Protein AF-A0A359CSA7-F1 (afdb_monomer)

Secondary structure (DSSP, 8-state):
-EEEEETTT--EEEE-SSS-GGG---TTSPPEEE---TTTHHHHTT--------------PPP----------------------------------------HHHHHHHHHHHHHHHHHHHHS------------------SSS--------EEE-TTT--EEETT-SB-TTT--B-

Radius of gyration: 34.48 Å; Cα contacts (8 Å, |Δi|>4): 113; chains: 1; bounding box: 53×77×86 Å

Foldseek 3Di:
DFWKAFPPPRDIDDDDPVDDQQVDADPVRTGIDTDDPPVCVVVPVPDDDDDDDDDDDDDDDDDDDDDDDDDDDDDDPDDPPDDDDDDDDDDDPPPPPPDPPDPPVVVVVVCVVVVVVVVVVVVPDDPPPPPPDDDDDADDDDDDDDDDGDPADWDADPPPRDTDGPPDQADPPPRHGD

Mean predicted aligned error: 22.82 Å

pLDDT: mean 71.41, std 20.87, range [40.72, 97.25]

Structure (mmCIF, N/CA/C/O backbone):
data_AF-A0A359CSA7-F1
#
_entry.id   AF-A0A359CSA7-F1
#
loop_
_atom_site.group_PDB
_atom_site.id
_atom_site.type_symbol
_atom_site.label_atom_id
_atom_site.label_alt_id
_atom_site.label_comp_id
_atom_site.label_asym_id
_atom_site.label_entity_id
_atom_site.label_seq_id
_atom_site.pdbx_PDB_ins_code
_atom_site.Cartn_x
_atom_site.Cartn_y
_atom_site.Cartn_z
_atom_site.occupancy
_atom_site.B_iso_or_equiv
_atom_site.auth_seq_id
_atom_site.auth_comp_id
_atom_site.auth_asym_id
_atom_site.auth_atom_id
_atom_site.pdbx_PDB_model_num
ATOM 1 N N . MET A 1 1 ? 12.205 8.353 -0.939 1.00 85.19 1 MET A N 1
ATOM 2 C CA . MET A 1 1 ? 10.871 7.744 -0.693 1.00 85.19 1 MET A CA 1
ATOM 3 C C . MET A 1 1 ? 10.812 6.385 -1.368 1.00 85.19 1 MET A C 1
ATOM 5 O O . MET A 1 1 ? 11.205 6.280 -2.528 1.00 85.19 1 MET A O 1
ATOM 9 N N . VAL A 1 2 ? 10.331 5.363 -0.664 1.00 90.56 2 VAL A N 1
ATOM 10 C CA . VAL A 1 2 ? 10.274 3.972 -1.133 1.00 90.56 2 VAL A CA 1
ATOM 11 C C . VAL A 1 2 ? 8.821 3.564 -1.352 1.00 90.56 2 VAL A C 1
ATOM 13 O O . VAL A 1 2 ? 7.951 3.856 -0.535 1.00 90.56 2 VAL A O 1
ATOM 16 N N . LYS A 1 3 ? 8.549 2.891 -2.473 1.00 94.38 3 LYS A N 1
ATOM 17 C CA . LYS A 1 3 ? 7.215 2.381 -2.796 1.00 94.38 3 LYS A CA 1
ATOM 18 C C . LYS A 1 3 ? 7.094 0.925 -2.351 1.00 94.38 3 LYS A C 1
ATOM 20 O O . LYS A 1 3 ? 7.834 0.067 -2.840 1.00 94.38 3 LYS A O 1
ATOM 25 N N . VAL A 1 4 ? 6.138 0.644 -1.474 1.00 95.56 4 VAL A N 1
ATOM 26 C CA . VAL A 1 4 ? 5.808 -0.719 -1.027 1.00 95.56 4 VAL A CA 1
ATOM 27 C C . VAL A 1 4 ? 4.413 -1.102 -1.499 1.00 95.56 4 VAL A C 1
ATOM 29 O O . VAL A 1 4 ? 3.561 -0.236 -1.711 1.00 95.56 4 VAL A O 1
ATOM 32 N N . VAL A 1 5 ? 4.181 -2.398 -1.683 1.00 96.00 5 VAL A N 1
ATOM 33 C CA . VAL A 1 5 ? 2.885 -2.931 -2.119 1.00 96.00 5 VAL A CA 1
ATOM 34 C C . VAL A 1 5 ? 2.475 -4.060 -1.185 1.00 96.00 5 VAL A C 1
ATOM 36 O O . VAL A 1 5 ? 3.308 -4.881 -0.798 1.00 96.00 5 VAL A O 1
ATOM 39 N N . CYS A 1 6 ? 1.197 -4.106 -0.818 1.00 96.94 6 CYS A N 1
ATOM 40 C CA . CYS A 1 6 ? 0.642 -5.245 -0.098 1.00 96.94 6 CYS A CA 1
ATOM 41 C C . CYS A 1 6 ? 0.415 -6.422 -1.051 1.00 96.94 6 CYS A C 1
ATOM 43 O O . CYS A 1 6 ? -0.210 -6.256 -2.100 1.00 96.94 6 CYS A O 1
ATOM 45 N N . LEU A 1 7 ? 0.882 -7.613 -0.676 1.00 93.38 7 LEU A N 1
ATOM 46 C CA . LEU A 1 7 ? 0.718 -8.819 -1.494 1.00 93.38 7 LEU A CA 1
ATOM 47 C C . LEU A 1 7 ? -0.733 -9.318 -1.551 1.00 93.38 7 LEU A C 1
ATOM 49 O O . LEU A 1 7 ? -1.121 -9.924 -2.546 1.00 93.38 7 LEU A O 1
ATOM 53 N N . ASP A 1 8 ? -1.528 -9.038 -0.516 1.00 95.50 8 ASP A N 1
ATOM 54 C CA . ASP A 1 8 ? -2.883 -9.580 -0.390 1.00 95.50 8 ASP A CA 1
ATOM 55 C C . ASP A 1 8 ? -3.938 -8.685 -1.055 1.00 95.50 8 ASP A C 1
ATOM 57 O O . ASP A 1 8 ? -4.804 -9.175 -1.775 1.00 95.50 8 ASP A O 1
ATOM 61 N N . CYS A 1 9 ? -3.869 -7.362 -0.852 1.00 96.75 9 CYS A N 1
ATOM 62 C CA . CYS A 1 9 ? -4.852 -6.421 -1.409 1.00 96.75 9 CYS A CA 1
ATOM 63 C C . CYS A 1 9 ? -4.340 -5.601 -2.604 1.00 96.75 9 CYS A C 1
ATOM 65 O O . CYS A 1 9 ? -5.136 -4.951 -3.279 1.00 96.75 9 CYS A O 1
ATOM 67 N N . GLY A 1 10 ? -3.029 -5.598 -2.872 1.00 94.62 10 GLY A N 1
ATOM 68 C CA . GLY A 1 10 ? -2.430 -4.845 -3.979 1.00 94.62 10 GLY A CA 1
ATOM 69 C C . GLY A 1 10 ? -2.356 -3.326 -3.778 1.00 94.62 10 GLY A C 1
ATOM 70 O O . GLY A 1 10 ? -1.976 -2.619 -4.710 1.00 94.62 10 GLY A O 1
ATOM 71 N N . MET A 1 11 ? -2.702 -2.811 -2.594 1.00 95.31 11 MET A N 1
ATOM 72 C CA . MET A 1 11 ? -2.586 -1.384 -2.278 1.00 95.31 11 MET A CA 1
ATOM 73 C C . MET A 1 11 ? -1.120 -0.955 -2.206 1.00 95.31 11 MET A C 1
ATOM 75 O O . MET A 1 11 ? -0.260 -1.697 -1.724 1.00 95.31 11 MET A O 1
ATOM 79 N N . GLU A 1 12 ? -0.845 0.258 -2.677 1.00 95.69 12 GLU A N 1
ATOM 80 C CA . GLU A 1 12 ? 0.495 0.834 -2.723 1.00 95.69 12 GLU A CA 1
ATOM 81 C C . GLU A 1 12 ? 0.654 1.921 -1.655 1.00 95.69 12 GLU A C 1
ATOM 83 O O . GLU A 1 12 ? -0.224 2.770 -1.493 1.00 95.69 12 GLU A O 1
ATOM 88 N N . TYR A 1 13 ? 1.800 1.932 -0.976 1.00 94.44 13 TYR A N 1
ATOM 89 C CA . TYR A 1 13 ? 2.135 2.914 0.055 1.00 94.44 13 TYR A CA 1
ATOM 90 C C . TYR A 1 13 ? 3.491 3.561 -0.249 1.00 94.44 13 TYR A C 1
ATOM 92 O O . TYR A 1 13 ? 4.375 2.944 -0.849 1.00 94.44 13 TYR A O 1
ATOM 100 N N . MET A 1 14 ? 3.639 4.824 0.150 1.00 94.25 14 MET A N 1
ATOM 101 C CA . MET A 1 14 ? 4.875 5.600 0.026 1.00 94.25 14 MET A CA 1
ATOM 102 C C . MET A 1 14 ? 5.470 5.777 1.419 1.00 94.25 14 MET A C 1
ATOM 104 O O . MET A 1 14 ? 4.857 6.431 2.259 1.00 94.25 14 MET A O 1
ATOM 108 N N . LEU A 1 15 ? 6.638 5.188 1.656 1.00 94.19 15 LEU A N 1
ATOM 109 C CA . LEU A 1 15 ? 7.384 5.311 2.908 1.00 94.19 15 LEU A CA 1
ATOM 110 C C . LEU A 1 15 ? 8.600 6.222 2.715 1.00 94.19 15 LEU A C 1
ATOM 112 O O . LEU A 1 15 ? 9.073 6.431 1.586 1.00 94.19 15 LEU A O 1
ATOM 116 N N . ASN A 1 16 ? 9.131 6.765 3.808 1.00 94.94 16 ASN A N 1
ATOM 117 C CA . ASN A 1 16 ? 10.424 7.441 3.762 1.00 94.94 16 ASN A CA 1
ATOM 118 C C . ASN A 1 16 ? 11.556 6.411 3.635 1.00 94.94 16 ASN A C 1
ATOM 120 O O . ASN A 1 16 ? 11.339 5.211 3.755 1.00 94.94 16 ASN A O 1
ATOM 124 N N . GLU A 1 17 ? 12.769 6.867 3.328 1.00 90.31 17 GLU A N 1
ATOM 125 C CA . GLU A 1 17 ? 13.930 5.968 3.182 1.00 90.31 17 GLU A CA 1
ATOM 126 C C . GLU A 1 17 ? 14.405 5.383 4.514 1.00 90.31 17 GLU A C 1
ATOM 128 O O . GLU A 1 17 ? 15.008 4.313 4.527 1.00 90.31 17 GLU A O 1
ATOM 133 N N . ASP A 1 18 ? 14.091 6.060 5.618 1.00 93.94 18 ASP A N 1
ATOM 134 C CA . ASP A 1 18 ? 14.444 5.626 6.969 1.00 93.94 18 ASP A CA 1
ATOM 135 C C . ASP A 1 18 ? 13.416 4.642 7.561 1.00 93.94 18 ASP A C 1
ATOM 137 O O . ASP A 1 18 ? 13.700 3.958 8.546 1.00 93.94 18 ASP A O 1
ATOM 141 N N . ASP A 1 19 ? 12.237 4.536 6.942 1.00 94.06 19 ASP A N 1
ATOM 142 C CA . ASP A 1 19 ? 11.130 3.705 7.404 1.00 94.06 19 ASP A CA 1
ATOM 143 C C . ASP A 1 19 ? 11.224 2.298 6.794 1.00 94.06 19 ASP A C 1
ATOM 145 O O . ASP A 1 19 ? 11.272 2.128 5.573 1.00 94.06 19 ASP A O 1
ATOM 149 N N . LYS A 1 20 ? 11.209 1.254 7.630 1.00 92.69 20 LYS A N 1
ATOM 150 C CA . LYS A 1 20 ? 11.261 -0.139 7.160 1.00 92.69 20 LYS A CA 1
ATOM 151 C C . LYS A 1 20 ? 9.863 -0.665 6.884 1.00 92.69 20 LYS A C 1
ATOM 153 O O . LYS A 1 20 ? 9.000 -0.608 7.752 1.00 92.69 20 LYS A O 1
ATOM 158 N N . ALA A 1 21 ? 9.666 -1.317 5.738 1.00 93.31 21 ALA A N 1
ATOM 159 C CA . ALA A 1 21 ? 8.386 -1.944 5.388 1.00 93.31 21 ALA A CA 1
ATOM 160 C C . ALA A 1 21 ? 7.886 -2.983 6.417 1.00 93.31 21 ALA A C 1
ATOM 162 O O . ALA A 1 21 ? 6.690 -3.251 6.478 1.00 93.31 21 ALA A O 1
ATOM 163 N N . SER A 1 22 ? 8.785 -3.561 7.226 1.00 90.81 22 SER A N 1
ATOM 164 C CA . SER A 1 22 ? 8.446 -4.511 8.295 1.00 90.81 22 SER A CA 1
ATOM 165 C C . SER A 1 22 ? 7.633 -3.909 9.434 1.00 90.81 22 SER A C 1
ATOM 167 O O . SER A 1 22 ? 6.953 -4.652 10.137 1.00 90.81 22 SER A O 1
ATOM 169 N N . ASP A 1 23 ? 7.724 -2.595 9.625 1.00 95.56 23 ASP A N 1
ATOM 170 C CA . ASP A 1 23 ? 7.158 -1.914 10.791 1.00 95.56 23 ASP A CA 1
ATOM 171 C C . ASP A 1 23 ? 5.708 -1.470 10.530 1.00 95.56 23 ASP A C 1
ATOM 173 O O . ASP A 1 23 ? 5.022 -0.976 11.423 1.00 95.56 23 ASP A O 1
ATOM 177 N N . PHE A 1 24 ? 5.219 -1.691 9.306 1.00 94.31 24 PHE A N 1
ATOM 178 C CA . PHE A 1 24 ? 3.892 -1.304 8.855 1.00 94.31 24 PHE A CA 1
ATOM 179 C C . PHE A 1 24 ? 3.067 -2.544 8.520 1.00 94.31 24 PHE A C 1
ATOM 181 O O . PHE A 1 24 ? 3.541 -3.501 7.907 1.00 94.31 24 PHE A O 1
ATOM 188 N N . VAL A 1 25 ? 1.793 -2.500 8.895 1.00 95.69 25 VAL A N 1
ATOM 189 C CA . VAL A 1 25 ? 0.810 -3.538 8.586 1.00 95.69 25 VAL A CA 1
ATOM 190 C C . VAL A 1 25 ? -0.247 -2.916 7.687 1.00 95.69 25 VAL A C 1
ATOM 192 O O . VAL A 1 25 ? -0.724 -1.813 7.951 1.00 95.69 25 VAL A O 1
ATOM 195 N N . CYS A 1 26 ? -0.595 -3.598 6.597 1.00 95.44 26 CYS A N 1
ATOM 196 C CA . CYS A 1 26 ? -1.672 -3.144 5.727 1.00 95.44 26 CYS A CA 1
ATOM 197 C C . CYS A 1 26 ? -3.022 -3.222 6.462 1.00 95.44 26 CYS A C 1
ATOM 199 O O . CYS A 1 26 ? -3.217 -4.094 7.304 1.00 95.44 26 CYS A O 1
ATOM 201 N N . GLU A 1 27 ? -3.991 -2.373 6.110 1.00 94.75 27 GLU A N 1
ATOM 202 C CA . GLU A 1 27 ? -5.340 -2.397 6.706 1.00 94.75 27 GLU A CA 1
ATOM 203 C C . GLU A 1 27 ? -6.053 -3.747 6.534 1.00 94.75 27 GLU A C 1
ATOM 205 O O . GLU A 1 27 ? -6.873 -4.126 7.365 1.00 94.75 27 GLU A O 1
ATOM 210 N N . CYS A 1 28 ? -5.718 -4.511 5.489 1.00 95.88 28 CYS A N 1
ATOM 211 C CA . CYS A 1 28 ? -6.241 -5.865 5.302 1.00 95.88 28 CYS A CA 1
ATOM 212 C C . CYS A 1 28 ? -5.551 -6.931 6.177 1.00 95.88 28 CYS A C 1
ATOM 214 O O . CYS A 1 28 ? -5.906 -8.103 6.090 1.00 95.88 28 CYS A O 1
ATOM 216 N N . GLY A 1 29 ? -4.544 -6.555 6.973 1.00 96.06 29 GLY A N 1
ATOM 217 C CA . GLY A 1 29 ? -3.673 -7.470 7.719 1.00 96.06 29 GLY A CA 1
ATOM 218 C C . GLY A 1 29 ? -2.558 -8.104 6.880 1.00 96.06 29 GLY A C 1
ATOM 219 O O . GLY A 1 29 ? -1.783 -8.908 7.395 1.00 96.06 29 GLY A O 1
ATOM 220 N N . GLY A 1 30 ? -2.469 -7.754 5.596 1.00 94.44 30 GLY A N 1
ATOM 221 C CA . GLY A 1 30 ? -1.517 -8.338 4.662 1.00 94.44 30 GLY A CA 1
ATOM 222 C C . GLY A 1 30 ? -0.093 -7.803 4.783 1.00 94.44 30 GLY A C 1
ATOM 223 O O . GLY A 1 30 ? 0.145 -6.689 5.264 1.00 94.44 30 GLY A O 1
ATOM 224 N N . LYS A 1 31 ? 0.873 -8.594 4.304 1.00 96.00 31 LYS A N 1
ATOM 225 C CA . LYS A 1 31 ? 2.304 -8.256 4.376 1.00 96.00 31 LYS A CA 1
ATOM 226 C C . LYS A 1 31 ? 2.708 -7.292 3.256 1.00 96.00 31 LYS A C 1
ATOM 228 O O . LYS A 1 31 ? 2.270 -7.431 2.112 1.00 96.00 31 LYS A O 1
ATOM 233 N N . LEU A 1 32 ? 3.553 -6.318 3.593 1.00 95.56 32 LEU A N 1
ATOM 234 C CA . LEU A 1 32 ? 4.095 -5.334 2.656 1.00 95.56 32 LEU A CA 1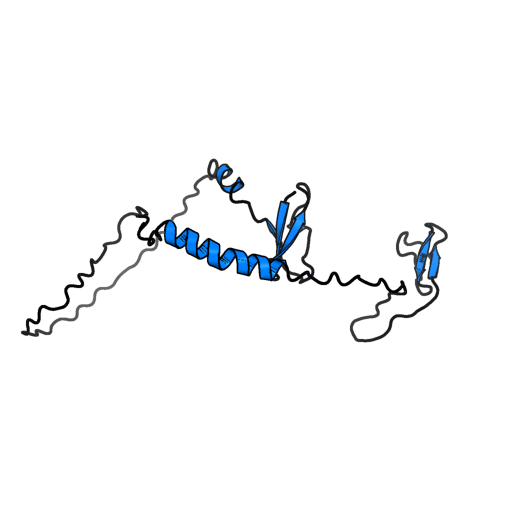
ATOM 235 C C . LEU A 1 32 ? 5.464 -5.788 2.135 1.00 95.56 32 LEU A C 1
ATOM 237 O O . LEU A 1 32 ? 6.320 -6.210 2.914 1.00 95.56 32 LEU A O 1
ATOM 241 N N . GLU A 1 33 ? 5.681 -5.670 0.825 1.00 93.75 33 GLU A N 1
ATOM 242 C CA . GLU A 1 33 ? 6.990 -5.876 0.199 1.00 93.75 33 GLU A CA 1
ATOM 243 C C . GLU A 1 33 ? 7.455 -4.630 -0.562 1.00 93.75 33 GLU A C 1
ATOM 245 O O . GLU A 1 33 ? 6.685 -3.958 -1.257 1.00 93.75 33 GLU A O 1
ATOM 250 N N . GLU A 1 34 ? 8.751 -4.332 -0.453 1.00 91.44 34 GLU A N 1
ATOM 251 C CA . GLU A 1 34 ? 9.403 -3.285 -1.234 1.00 91.44 34 GLU A CA 1
ATOM 252 C C . GLU A 1 34 ? 9.548 -3.716 -2.688 1.00 91.44 34 GLU A C 1
ATOM 254 O O . GLU A 1 34 ? 10.258 -4.672 -3.027 1.00 91.44 34 GLU A O 1
ATOM 259 N N . ARG A 1 35 ? 8.926 -2.954 -3.588 1.00 81.75 35 ARG A N 1
ATOM 260 C CA . ARG A 1 35 ? 9.090 -3.186 -5.015 1.00 81.75 35 ARG A CA 1
ATOM 261 C C . ARG A 1 35 ? 10.396 -2.539 -5.451 1.00 81.75 35 ARG A C 1
ATOM 263 O O . ARG A 1 35 ? 10.417 -1.371 -5.834 1.00 81.75 35 ARG A O 1
ATOM 270 N N . LYS A 1 36 ? 11.493 -3.303 -5.406 1.00 78.38 36 LYS A N 1
ATOM 271 C CA . LYS A 1 36 ? 12.784 -2.861 -5.955 1.00 78.38 36 LYS A CA 1
ATOM 272 C C . LYS A 1 36 ? 12.561 -2.417 -7.393 1.00 78.38 36 LYS A C 1
ATOM 274 O O . LYS A 1 36 ? 12.148 -3.211 -8.244 1.00 78.38 36 LYS A O 1
ATOM 279 N N . THR A 1 37 ? 12.773 -1.134 -7.657 1.00 67.56 37 THR A N 1
ATOM 280 C CA . THR A 1 37 ? 12.615 -0.622 -9.010 1.00 67.56 37 THR A CA 1
ATOM 281 C C . THR A 1 37 ? 13.642 -1.307 -9.910 1.00 67.56 37 THR A C 1
ATOM 283 O O . THR A 1 37 ? 14.744 -1.662 -9.488 1.00 67.56 37 THR A O 1
ATOM 286 N N . ILE A 1 38 ? 13.292 -1.517 -11.179 1.00 62.38 38 ILE A N 1
ATOM 287 C CA . ILE A 1 38 ? 14.177 -2.171 -12.158 1.00 62.38 38 ILE A CA 1
ATOM 288 C C . ILE A 1 38 ? 15.503 -1.387 -12.317 1.00 62.38 38 ILE A C 1
ATOM 290 O O . ILE A 1 38 ? 16.513 -1.951 -12.740 1.00 62.38 38 ILE A O 1
ATOM 294 N N . ALA A 1 39 ? 15.536 -0.110 -11.916 1.00 60.00 39 ALA A N 1
ATOM 295 C CA . ALA A 1 39 ? 16.741 0.712 -11.878 1.00 60.00 39 ALA A CA 1
ATOM 296 C C . ALA A 1 39 ? 17.780 0.215 -10.850 1.00 60.00 39 ALA A C 1
ATOM 298 O O . ALA A 1 39 ? 18.979 0.229 -11.141 1.00 60.00 39 ALA A O 1
ATOM 299 N N . ASP A 1 40 ? 17.342 -0.315 -9.705 1.00 57.22 40 ASP A N 1
ATOM 300 C CA . ASP A 1 40 ? 18.232 -0.760 -8.623 1.00 57.22 40 ASP A CA 1
ATOM 301 C C . ASP A 1 40 ? 18.786 -2.173 -8.851 1.00 57.22 40 ASP A C 1
ATOM 303 O O . ASP A 1 40 ? 19.890 -2.507 -8.407 1.00 57.22 40 ASP A O 1
ATOM 307 N N . ALA A 1 41 ? 18.087 -2.992 -9.644 1.00 54.56 41 ALA A N 1
ATOM 308 C CA . ALA A 1 41 ? 18.544 -4.329 -10.026 1.00 54.56 41 ALA A CA 1
ATOM 309 C C . ALA A 1 41 ? 19.877 -4.315 -10.805 1.00 54.56 41 ALA A C 1
ATOM 311 O O . ALA A 1 41 ? 20.602 -5.313 -10.804 1.00 54.56 41 ALA A O 1
ATOM 312 N N . ARG A 1 42 ? 20.258 -3.182 -11.418 1.00 54.72 42 ARG A N 1
ATOM 313 C CA . ARG A 1 42 ? 21.552 -3.038 -12.110 1.00 54.72 42 ARG A CA 1
ATOM 314 C C . ARG A 1 42 ? 22.750 -2.849 -11.173 1.00 54.72 42 ARG A C 1
ATOM 316 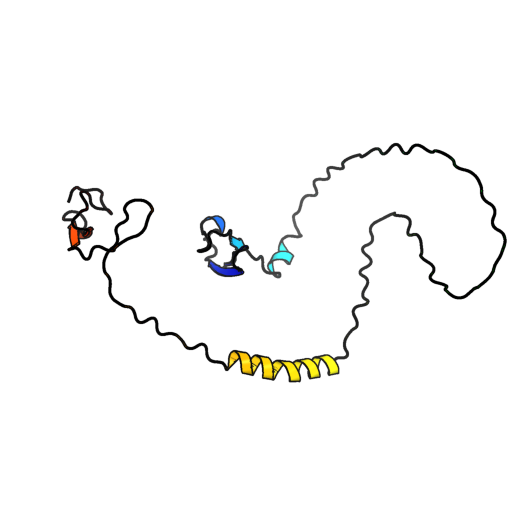O O . ARG A 1 42 ? 23.874 -3.065 -11.619 1.00 54.72 42 ARG A O 1
ATOM 323 N N . LYS A 1 43 ? 22.560 -2.490 -9.896 1.00 55.16 43 LYS A N 1
ATOM 324 C CA . LYS A 1 43 ? 23.683 -2.295 -8.951 1.00 55.16 43 LYS A CA 1
ATOM 325 C C . LYS A 1 43 ? 24.003 -3.519 -8.087 1.00 55.16 43 LYS A C 1
ATOM 327 O O . LYS A 1 43 ? 25.109 -3.604 -7.564 1.00 55.16 43 LYS A O 1
ATOM 332 N N . VAL A 1 44 ? 23.099 -4.496 -7.983 1.00 50.81 44 VAL A N 1
ATOM 333 C CA . VAL A 1 44 ? 23.269 -5.649 -7.072 1.00 50.81 44 VAL A CA 1
ATOM 334 C C . VAL A 1 44 ? 24.060 -6.813 -7.697 1.00 50.81 44 VAL A C 1
ATOM 336 O O . VAL A 1 44 ? 24.626 -7.626 -6.973 1.00 50.81 44 VAL A O 1
ATOM 339 N N . GLN A 1 45 ? 24.217 -6.877 -9.025 1.00 52.50 45 GLN A N 1
ATOM 340 C CA . GLN A 1 45 ? 24.966 -7.971 -9.674 1.00 52.50 45 GLN A CA 1
ATOM 341 C C . GLN A 1 45 ? 26.501 -7.885 -9.565 1.00 52.50 45 GLN A C 1
ATOM 343 O O . GLN A 1 45 ? 27.182 -8.728 -10.139 1.00 52.50 45 GLN A O 1
ATOM 348 N N . LYS A 1 46 ? 27.083 -6.923 -8.833 1.00 52.56 46 LYS A N 1
ATOM 349 C CA . LYS A 1 46 ? 28.549 -6.890 -8.659 1.00 52.56 46 LYS A CA 1
ATOM 350 C C . LYS A 1 46 ? 29.073 -7.711 -7.482 1.00 52.56 46 LYS A C 1
ATOM 352 O O . LYS A 1 46 ? 30.220 -8.126 -7.545 1.00 52.56 46 LYS A O 1
ATOM 357 N N . ASN A 1 47 ? 28.253 -8.026 -6.476 1.00 54.28 47 ASN A N 1
ATOM 358 C CA . ASN A 1 47 ? 28.720 -8.719 -5.271 1.00 54.28 47 ASN A CA 1
ATOM 359 C C . ASN A 1 47 ? 27.739 -9.826 -4.841 1.00 54.28 47 ASN A C 1
ATOM 361 O O . ASN A 1 47 ? 26.997 -9.652 -3.876 1.00 54.28 47 ASN A O 1
ATOM 365 N N . LYS A 1 48 ? 27.719 -10.978 -5.524 1.00 45.28 48 LYS A N 1
ATOM 366 C CA . LYS A 1 48 ? 27.144 -12.207 -4.947 1.00 45.28 48 LYS A CA 1
ATOM 367 C C . LYS A 1 48 ? 28.221 -13.297 -4.895 1.00 45.28 48 LYS A C 1
ATOM 369 O O . LYS A 1 48 ? 28.617 -13.781 -5.953 1.00 45.28 48 LYS A O 1
ATOM 374 N N . PRO A 1 49 ? 28.710 -13.685 -3.703 1.00 52.59 49 PRO A N 1
ATOM 375 C CA . PRO A 1 49 ? 29.598 -14.829 -3.567 1.00 52.59 49 PRO A CA 1
ATOM 376 C C . PRO A 1 49 ? 28.817 -16.114 -3.865 1.00 52.59 49 PRO A C 1
ATOM 378 O O . PRO A 1 49 ? 27.764 -16.385 -3.287 1.00 52.59 49 PRO A O 1
ATOM 381 N N . THR A 1 50 ? 29.327 -16.888 -4.816 1.00 44.47 50 THR A N 1
ATOM 382 C CA . THR A 1 50 ? 28.810 -18.197 -5.211 1.00 44.47 50 THR A CA 1
ATOM 383 C C . THR A 1 50 ? 29.168 -19.241 -4.157 1.00 44.47 50 THR A C 1
ATOM 385 O O . THR A 1 50 ? 30.265 -19.797 -4.181 1.00 44.47 50 THR A O 1
ATOM 388 N N . THR A 1 51 ? 28.251 -19.554 -3.247 1.00 50.00 51 THR A N 1
ATOM 389 C CA . THR A 1 51 ? 28.326 -20.789 -2.459 1.00 50.00 51 THR A CA 1
ATOM 390 C C . THR A 1 51 ? 27.734 -21.937 -3.273 1.00 50.00 51 THR A C 1
ATOM 392 O O . THR A 1 51 ? 26.522 -22.098 -3.394 1.00 50.00 51 THR A O 1
ATOM 395 N N . LYS A 1 52 ? 28.630 -22.717 -3.887 1.00 52.38 52 LYS A N 1
ATOM 396 C CA . LYS A 1 52 ? 28.335 -23.999 -4.530 1.00 52.38 52 LYS A CA 1
ATOM 397 C C . LYS A 1 52 ? 28.142 -25.059 -3.443 1.00 52.38 52 LYS A C 1
ATOM 399 O O . LYS A 1 52 ? 29.116 -25.440 -2.803 1.00 52.38 52 LYS A O 1
ATOM 404 N N . THR A 1 53 ? 26.932 -25.590 -3.309 1.00 48.94 53 THR A N 1
ATOM 405 C CA . THR A 1 53 ? 26.706 -26.890 -2.662 1.00 48.94 53 THR A CA 1
ATOM 406 C C . THR A 1 53 ? 25.898 -27.752 -3.619 1.00 48.94 53 THR A C 1
ATOM 408 O O . THR A 1 53 ? 24.720 -27.511 -3.861 1.00 48.94 53 THR A O 1
ATOM 411 N N . SER A 1 54 ? 26.592 -28.719 -4.214 1.00 49.12 54 SER A N 1
ATOM 412 C CA . SER A 1 54 ? 26.071 -29.732 -5.129 1.00 49.12 54 SER A CA 1
ATOM 413 C C . SER A 1 54 ? 25.456 -30.888 -4.332 1.00 49.12 54 SER A C 1
ATOM 415 O O . SER A 1 54 ? 26.140 -31.431 -3.461 1.00 49.12 54 SER A O 1
ATOM 417 N N . PRO A 1 55 ? 24.217 -31.323 -4.618 1.00 54.53 55 PRO A N 1
ATOM 418 C CA . PRO A 1 55 ? 23.731 -32.617 -4.175 1.00 54.53 55 PRO A CA 1
ATOM 419 C C . PRO A 1 55 ? 24.020 -33.679 -5.244 1.00 54.53 55 PRO A C 1
ATOM 421 O O . PRO A 1 55 ? 23.515 -33.638 -6.363 1.00 54.53 55 PRO A O 1
ATOM 424 N N . ARG A 1 56 ? 24.835 -34.661 -4.858 1.00 48.97 56 ARG A N 1
ATOM 425 C CA . ARG A 1 56 ? 25.103 -35.902 -5.588 1.00 48.97 56 ARG A CA 1
ATOM 426 C C . ARG A 1 56 ? 23.900 -36.837 -5.429 1.00 48.97 56 ARG A C 1
ATOM 428 O O . ARG A 1 56 ? 23.765 -37.470 -4.385 1.00 48.97 56 ARG A O 1
ATOM 435 N N . ILE A 1 57 ? 23.043 -36.943 -6.443 1.00 46.66 57 ILE A N 1
ATOM 436 C CA . ILE A 1 57 ? 21.993 -37.972 -6.503 1.00 46.66 57 ILE A CA 1
ATOM 437 C C . ILE A 1 57 ? 22.476 -39.087 -7.435 1.00 46.66 57 ILE A C 1
ATOM 439 O O . ILE A 1 57 ? 22.732 -38.869 -8.612 1.00 46.66 57 ILE A O 1
ATOM 443 N N . SER A 1 58 ? 22.647 -40.278 -6.865 1.00 51.00 58 SER A N 1
ATOM 444 C CA . SER A 1 58 ? 22.994 -41.518 -7.560 1.00 51.00 58 SER A CA 1
ATOM 445 C C . SER A 1 58 ? 21.702 -42.256 -7.907 1.00 51.00 58 SER A C 1
ATOM 447 O O . SER A 1 58 ? 21.005 -42.719 -7.003 1.00 51.00 58 SER A O 1
ATOM 449 N N . THR A 1 59 ? 21.361 -42.363 -9.191 1.00 49.97 59 THR A N 1
ATOM 450 C CA . THR A 1 59 ? 20.252 -43.197 -9.672 1.00 49.97 59 THR A CA 1
ATOM 451 C C . THR A 1 59 ? 20.794 -44.527 -10.201 1.00 49.97 59 THR A C 1
ATOM 453 O O . THR A 1 59 ? 21.546 -44.592 -11.169 1.00 49.97 59 THR A O 1
ATOM 456 N N . LYS A 1 60 ? 20.415 -45.626 -9.536 1.00 49.84 60 LYS A N 1
ATOM 457 C CA . LYS A 1 60 ? 20.543 -46.994 -10.058 1.00 49.84 60 LYS A CA 1
ATOM 458 C C . LYS A 1 60 ? 19.323 -47.287 -10.933 1.00 49.84 60 LYS A C 1
ATOM 460 O O . LYS A 1 60 ? 18.238 -47.502 -10.398 1.00 49.84 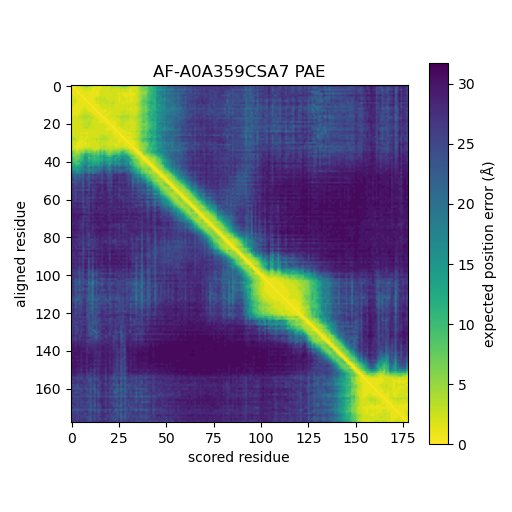60 LYS A O 1
ATOM 465 N N . THR A 1 61 ? 19.512 -47.363 -12.244 1.00 40.72 61 THR A N 1
ATOM 466 C CA . THR A 1 61 ? 18.505 -47.879 -13.183 1.00 40.72 61 THR A CA 1
ATOM 467 C C . THR A 1 61 ? 18.750 -49.372 -13.403 1.00 40.72 61 THR A C 1
ATOM 469 O O . THR A 1 61 ? 19.826 -49.772 -13.844 1.00 40.72 61 THR A O 1
ATOM 472 N N . LYS A 1 62 ? 17.769 -50.211 -13.050 1.00 53.25 62 LYS A N 1
ATOM 473 C CA . LYS A 1 62 ? 17.738 -51.636 -13.409 1.00 53.25 62 LYS A CA 1
ATOM 474 C C . LYS A 1 62 ? 17.196 -51.777 -14.833 1.00 53.25 62 LYS A C 1
ATOM 476 O O . LYS A 1 62 ? 16.092 -51.324 -15.111 1.00 53.25 62 LYS A O 1
ATOM 481 N N . HIS A 1 63 ? 17.978 -52.431 -15.686 1.00 48.41 63 HIS A N 1
ATOM 482 C CA . HIS A 1 63 ? 17.537 -53.023 -16.945 1.00 48.41 63 HIS A CA 1
ATOM 483 C C . HIS A 1 63 ? 16.559 -54.176 -16.677 1.00 48.41 63 HIS A C 1
ATOM 485 O O . HIS A 1 63 ? 16.810 -55.007 -15.801 1.00 48.41 63 HIS A O 1
ATOM 491 N N . SER A 1 64 ? 15.497 -54.262 -17.474 1.00 55.69 64 SER A N 1
ATOM 492 C CA . SER A 1 64 ? 14.824 -55.528 -17.761 1.00 55.69 64 SER A CA 1
ATOM 493 C C . SER A 1 64 ? 14.312 -55.506 -19.194 1.00 55.69 64 SER A C 1
ATOM 495 O O . SER A 1 64 ? 13.510 -54.651 -19.570 1.00 55.69 64 SER A O 1
ATOM 497 N N . ASP A 1 65 ? 14.839 -56.452 -19.955 1.00 52.22 65 ASP A N 1
ATOM 498 C CA . ASP A 1 65 ? 14.561 -56.760 -21.345 1.00 52.22 65 ASP A CA 1
ATOM 499 C C . ASP A 1 65 ? 13.103 -57.177 -21.550 1.00 52.22 65 ASP A C 1
ATOM 501 O O . ASP A 1 65 ? 12.601 -58.011 -20.799 1.00 52.22 65 ASP A O 1
ATOM 505 N N . ILE A 1 66 ? 12.454 -56.683 -22.610 1.00 52.03 66 ILE A N 1
ATOM 506 C CA . ILE A 1 66 ? 11.408 -57.443 -23.303 1.00 52.03 66 ILE A CA 1
ATOM 507 C C . ILE A 1 66 ? 11.610 -57.274 -24.807 1.00 52.03 66 ILE A C 1
ATOM 509 O O . ILE A 1 66 ? 11.578 -56.182 -25.373 1.00 52.03 66 ILE A O 1
ATOM 513 N N . THR A 1 67 ? 11.862 -58.421 -25.413 1.00 49.16 67 THR A N 1
ATOM 514 C CA . THR A 1 67 ? 12.029 -58.725 -26.822 1.00 49.16 67 THR A CA 1
ATOM 515 C C . THR A 1 67 ? 10.726 -58.609 -27.611 1.00 49.16 67 THR A C 1
ATOM 517 O O . THR A 1 67 ? 9.669 -59.031 -27.160 1.00 49.16 67 THR A O 1
ATOM 520 N N . GLY A 1 68 ? 10.876 -58.157 -28.859 1.00 43.59 68 GLY A N 1
ATOM 521 C CA . GLY A 1 68 ? 10.258 -58.775 -30.031 1.00 43.59 68 GLY A CA 1
ATOM 522 C C . GLY A 1 68 ? 8.788 -58.474 -30.297 1.00 43.59 68 GLY A C 1
ATOM 523 O O . GLY A 1 68 ? 7.917 -59.057 -29.673 1.00 43.59 68 GLY A O 1
ATOM 524 N N . LEU A 1 69 ? 8.530 -57.703 -31.356 1.00 47.19 69 LEU A N 1
ATOM 525 C CA . LEU A 1 69 ? 7.506 -58.031 -32.349 1.00 47.19 69 LEU A CA 1
ATOM 526 C C . LEU A 1 69 ? 7.825 -57.302 -33.659 1.00 47.19 69 LEU A C 1
ATOM 528 O O . LEU A 1 69 ? 7.948 -56.080 -33.715 1.00 47.19 69 LEU A O 1
ATOM 532 N N . SER A 1 70 ? 8.013 -58.114 -34.695 1.00 50.16 70 SER A N 1
ATOM 533 C CA . SER A 1 70 ? 8.201 -57.722 -36.084 1.00 50.16 70 SER A CA 1
ATOM 534 C C . SER A 1 70 ? 6.871 -57.226 -36.651 1.00 50.16 70 SER A C 1
ATOM 536 O O . SER A 1 70 ? 5.861 -57.913 -36.506 1.00 50.16 70 SER A O 1
ATOM 538 N N . PHE A 1 71 ? 6.863 -56.065 -37.305 1.00 41.97 71 PHE A N 1
ATOM 539 C CA . PHE A 1 71 ? 5.765 -55.659 -38.181 1.00 41.97 71 PHE A CA 1
ATOM 540 C C . PHE A 1 71 ? 6.342 -55.035 -39.453 1.00 41.97 71 PHE A C 1
ATOM 542 O O . PHE A 1 71 ? 6.867 -53.921 -39.457 1.00 41.97 71 PHE A O 1
ATOM 549 N N . GLU A 1 72 ? 6.263 -55.801 -40.537 1.00 45.44 72 GLU A N 1
ATOM 550 C CA . GLU A 1 72 ? 6.480 -55.334 -41.899 1.00 45.44 72 GLU A CA 1
ATOM 551 C C . GLU A 1 72 ? 5.280 -54.505 -42.376 1.00 45.44 72 GLU A C 1
ATOM 553 O O . GLU A 1 72 ? 4.137 -54.946 -42.313 1.00 45.44 72 GLU A O 1
ATOM 558 N N . GLY A 1 73 ? 5.577 -53.334 -42.947 1.00 42.00 73 GLY A N 1
ATOM 559 C CA . GLY A 1 73 ? 4.857 -52.808 -44.107 1.00 42.00 73 GLY A CA 1
ATOM 560 C C . GLY A 1 73 ? 3.662 -51.884 -43.855 1.00 42.00 73 GLY A C 1
ATOM 561 O O . GLY A 1 73 ? 2.534 -52.339 -43.749 1.00 42.00 73 GLY A O 1
ATOM 562 N N . GLN A 1 74 ? 3.878 -50.569 -43.977 1.00 44.78 74 GLN A N 1
ATOM 563 C CA . GLN A 1 74 ? 3.349 -49.786 -45.109 1.00 44.78 74 GLN A CA 1
ATOM 564 C C . GLN A 1 74 ? 3.908 -48.354 -45.098 1.00 44.78 74 GLN A C 1
ATOM 566 O O . GLN A 1 74 ? 3.869 -47.636 -44.103 1.00 44.78 74 GLN A O 1
ATOM 571 N N . LYS A 1 75 ? 4.492 -47.970 -46.237 1.00 55.22 75 LYS A N 1
ATOM 572 C CA . LYS A 1 75 ? 5.156 -46.690 -46.487 1.00 55.22 75 LYS A CA 1
ATOM 573 C C . LYS A 1 75 ? 4.122 -45.656 -46.922 1.00 55.22 75 LYS A C 1
ATOM 575 O O . LYS A 1 75 ? 3.798 -45.583 -48.104 1.00 55.22 75 LYS A O 1
ATOM 580 N N . ASN A 1 76 ? 3.691 -44.809 -45.993 1.00 53.09 76 ASN A N 1
ATOM 581 C CA . ASN A 1 76 ? 2.888 -43.628 -46.300 1.00 53.09 76 ASN A CA 1
ATOM 582 C C . ASN A 1 76 ? 3.658 -42.408 -45.781 1.00 53.09 76 ASN A C 1
ATOM 584 O O . ASN A 1 76 ? 3.447 -41.926 -44.670 1.00 53.09 76 ASN A O 1
ATOM 588 N N . ASN A 1 77 ? 4.620 -41.951 -46.583 1.00 54.97 77 ASN A N 1
ATOM 589 C CA . ASN A 1 77 ? 5.363 -40.718 -46.351 1.00 54.97 77 ASN A CA 1
ATOM 590 C C . ASN A 1 77 ? 4.425 -39.525 -46.524 1.00 54.97 77 ASN A C 1
ATOM 592 O O . ASN A 1 77 ? 4.258 -39.058 -47.647 1.00 54.97 77 ASN A O 1
ATOM 596 N N . LEU A 1 78 ? 3.816 -39.032 -45.444 1.00 54.25 78 LEU A N 1
ATOM 597 C CA . LEU A 1 78 ? 3.167 -37.721 -45.459 1.00 54.25 78 LEU A CA 1
ATOM 598 C C . LEU A 1 78 ? 2.949 -37.141 -44.052 1.00 54.25 78 LEU A C 1
ATOM 600 O O . LEU A 1 78 ? 1.844 -36.750 -43.738 1.00 54.25 78 LEU A O 1
ATOM 604 N N . PHE A 1 79 ? 3.972 -37.087 -43.193 1.00 43.53 79 PHE A N 1
ATOM 605 C CA . PHE A 1 79 ? 4.060 -36.115 -42.084 1.00 43.53 79 PHE A CA 1
ATOM 606 C C . PHE A 1 79 ? 5.481 -36.138 -41.505 1.00 43.53 79 PHE A C 1
ATOM 608 O O . PHE A 1 79 ? 5.772 -36.764 -40.489 1.00 43.53 79 PHE A O 1
ATOM 615 N N . GLY A 1 80 ? 6.402 -35.445 -42.174 1.00 44.06 80 GLY A N 1
ATOM 616 C CA . GLY A 1 80 ? 7.720 -35.152 -41.621 1.00 44.06 80 GLY A CA 1
ATOM 617 C C . GLY A 1 80 ? 7.618 -34.086 -40.531 1.00 44.06 80 GLY A C 1
ATOM 618 O O . GLY A 1 80 ? 7.920 -32.924 -40.780 1.00 44.06 80 GLY A O 1
ATOM 619 N N . ARG A 1 81 ? 7.198 -34.463 -39.320 1.00 45.25 81 ARG A N 1
ATOM 620 C CA . ARG A 1 81 ? 7.581 -33.735 -38.101 1.00 45.25 81 ARG A CA 1
ATOM 621 C C . ARG A 1 81 ? 8.687 -34.532 -37.429 1.00 45.25 81 ARG A C 1
ATOM 623 O O . ARG A 1 81 ? 8.425 -35.394 -36.600 1.00 45.25 81 ARG A O 1
ATOM 630 N N . GLY A 1 82 ? 9.922 -34.254 -37.838 1.00 42.47 82 GLY A N 1
ATOM 631 C CA . GLY A 1 82 ? 11.101 -34.710 -37.116 1.00 42.47 82 GLY A CA 1
ATOM 632 C C . GLY A 1 82 ? 11.112 -34.071 -35.732 1.00 42.47 82 GLY A C 1
ATOM 633 O O . GLY A 1 82 ? 11.347 -32.873 -35.603 1.00 42.47 82 GLY A O 1
ATOM 634 N N . TYR A 1 83 ? 10.830 -34.859 -34.703 1.00 54.72 83 TYR A N 1
ATOM 635 C CA . TYR A 1 83 ? 11.156 -34.498 -33.332 1.00 54.72 83 TYR A CA 1
ATOM 636 C C . TYR A 1 83 ? 12.625 -34.855 -33.118 1.00 54.72 83 TYR A C 1
ATOM 638 O O . TYR A 1 83 ? 13.026 -36.018 -33.137 1.00 54.72 83 TYR A O 1
ATOM 646 N N . LYS A 1 84 ? 13.447 -33.816 -32.993 1.00 50.94 84 LYS A N 1
ATOM 647 C CA . LYS A 1 84 ? 14.847 -33.936 -32.609 1.00 50.94 84 LYS A CA 1
ATOM 648 C C . LYS A 1 84 ? 14.857 -34.284 -31.119 1.00 50.94 84 LYS A C 1
ATOM 650 O O . LYS A 1 84 ? 14.419 -33.473 -30.308 1.00 50.94 84 LYS A O 1
ATOM 655 N N . VAL A 1 85 ? 15.289 -35.496 -30.779 1.00 48.88 85 VAL A N 1
ATOM 656 C CA . VAL A 1 85 ? 15.665 -35.844 -29.404 1.00 48.88 85 VAL A CA 1
ATOM 657 C C . VAL A 1 85 ? 16.896 -34.999 -29.088 1.00 48.88 85 VAL A C 1
ATOM 659 O O . VAL A 1 85 ? 17.898 -35.077 -29.799 1.00 48.88 85 VAL A O 1
ATOM 662 N N . ILE A 1 86 ? 16.761 -34.094 -28.123 1.00 46.81 86 ILE A N 1
ATOM 663 C CA . ILE A 1 86 ? 17.854 -33.260 -27.632 1.00 46.81 86 ILE A CA 1
ATOM 664 C C . ILE A 1 86 ? 18.437 -34.037 -26.460 1.00 46.81 86 ILE A C 1
ATOM 666 O O . ILE A 1 86 ? 17.784 -34.147 -25.425 1.00 46.81 86 ILE A O 1
ATOM 670 N N . ASP A 1 87 ? 19.616 -34.623 -26.663 1.00 47.75 87 ASP A N 1
ATOM 671 C CA . ASP A 1 87 ? 20.417 -35.114 -25.551 1.00 47.75 87 ASP A CA 1
ATOM 672 C C . ASP A 1 87 ? 20.875 -33.919 -24.711 1.00 47.75 87 ASP A C 1
ATOM 674 O O . ASP A 1 87 ? 21.333 -32.887 -25.207 1.00 47.75 87 ASP A O 1
ATOM 678 N N . GLU A 1 88 ? 20.646 -34.082 -23.420 1.00 61.69 88 GLU A N 1
ATOM 679 C CA . GLU A 1 88 ? 20.780 -33.124 -22.342 1.00 61.69 88 GLU A CA 1
ATOM 680 C C . GLU A 1 88 ? 22.260 -32.981 -21.971 1.00 61.69 88 GLU A C 1
ATOM 682 O O . GLU A 1 88 ? 22.769 -33.705 -21.120 1.00 61.69 88 GLU A O 1
ATOM 687 N N . THR A 1 89 ? 22.967 -32.059 -22.628 1.00 57.50 89 THR A N 1
ATOM 688 C CA . THR A 1 89 ? 24.273 -31.572 -22.162 1.00 57.50 89 THR A CA 1
ATOM 689 C C . THR A 1 89 ? 24.448 -30.088 -22.477 1.00 57.50 89 THR A C 1
ATOM 691 O O . THR A 1 89 ? 24.507 -29.692 -23.640 1.00 57.50 89 THR A O 1
ATOM 694 N N . ASP A 1 90 ? 24.584 -29.331 -21.390 1.00 49.22 90 ASP A N 1
ATOM 695 C CA . ASP A 1 90 ? 25.177 -28.002 -21.228 1.00 49.22 90 ASP A CA 1
ATOM 696 C C . ASP A 1 90 ? 24.345 -26.769 -21.642 1.00 49.22 90 ASP A C 1
ATOM 698 O O . ASP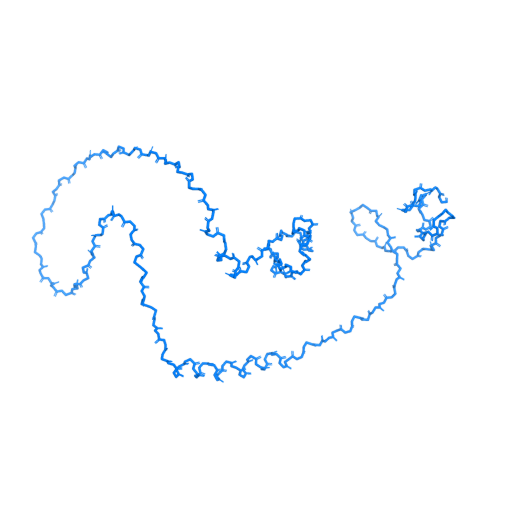 A 1 90 ? 24.097 -26.460 -22.807 1.00 49.22 90 ASP A O 1
ATOM 702 N N . ASP A 1 91 ? 23.946 -26.037 -20.596 1.00 52.66 91 ASP A N 1
ATOM 703 C CA . ASP A 1 91 ? 23.111 -24.840 -20.570 1.00 52.66 91 ASP A CA 1
ATOM 704 C C . ASP A 1 91 ? 23.739 -23.634 -21.297 1.00 52.66 91 ASP A C 1
ATOM 706 O O . ASP A 1 91 ? 24.274 -22.710 -20.678 1.00 52.66 91 ASP A O 1
ATOM 710 N N . GLU A 1 92 ? 23.591 -23.567 -22.617 1.00 60.94 92 GLU A N 1
ATOM 711 C CA . GLU A 1 92 ? 23.520 -22.280 -23.307 1.00 60.94 92 GLU A CA 1
ATOM 712 C C . GLU A 1 92 ? 22.051 -21.891 -23.487 1.00 60.94 92 GLU A C 1
ATOM 714 O O . GLU A 1 92 ? 21.287 -22.499 -24.237 1.00 60.94 92 GLU A O 1
ATOM 719 N N . ILE A 1 93 ? 21.639 -20.846 -22.769 1.00 51.06 93 ILE A N 1
ATOM 720 C CA . ILE A 1 93 ? 20.306 -20.252 -22.866 1.00 51.06 93 ILE A CA 1
ATOM 721 C C . ILE A 1 93 ? 20.170 -19.614 -24.258 1.00 51.06 93 ILE A C 1
ATOM 723 O O . ILE A 1 93 ? 20.423 -18.421 -24.446 1.00 51.06 93 ILE A O 1
ATOM 727 N N . VAL A 1 94 ? 19.754 -20.398 -25.253 1.00 52.22 94 VAL A N 1
ATOM 728 C CA . VAL A 1 94 ? 19.351 -19.885 -26.565 1.00 52.22 94 VAL A CA 1
ATOM 729 C C . VAL A 1 94 ? 18.011 -19.178 -26.388 1.00 52.22 94 VAL A C 1
ATOM 731 O O . VAL A 1 94 ? 16.940 -19.784 -26.350 1.00 52.22 94 VAL A O 1
ATOM 734 N N . PHE A 1 95 ? 18.079 -17.856 -26.242 1.00 46.84 95 PHE A N 1
ATOM 735 C CA . PHE A 1 95 ? 16.924 -16.970 -26.196 1.00 46.84 95 PHE A CA 1
ATOM 736 C C . PHE A 1 95 ? 16.204 -17.033 -27.553 1.00 46.84 95 PHE A C 1
ATOM 738 O O . PHE A 1 95 ? 16.553 -16.302 -28.481 1.00 46.84 95 PHE A O 1
ATOM 745 N N . SER A 1 96 ? 15.219 -17.929 -27.684 1.00 51.72 96 SER A N 1
ATOM 746 C CA . SER A 1 96 ? 14.345 -18.002 -28.860 1.00 51.72 96 SER A CA 1
ATOM 747 C C . SER A 1 96 ? 13.676 -16.644 -29.070 1.00 51.72 96 SER A C 1
ATOM 749 O O . SER A 1 96 ? 12.829 -16.202 -28.291 1.00 51.72 96 SER A O 1
ATOM 751 N N . LYS A 1 97 ? 14.127 -15.949 -30.115 1.00 54.34 97 LYS A N 1
ATOM 752 C CA . LYS A 1 97 ? 13.789 -14.562 -30.441 1.00 54.34 97 LYS A CA 1
ATOM 753 C C . LYS A 1 97 ? 12.675 -14.490 -31.485 1.00 54.34 97 LYS A C 1
ATOM 755 O O . LYS A 1 97 ? 12.625 -13.543 -32.256 1.00 54.34 97 LYS A O 1
ATOM 760 N N . ASP A 1 98 ? 11.747 -15.439 -31.459 1.00 63.41 98 ASP A N 1
ATOM 761 C CA . ASP A 1 98 ? 10.622 -15.492 -32.397 1.00 63.41 98 ASP A CA 1
ATOM 762 C C . ASP A 1 98 ? 9.374 -14.860 -31.776 1.00 63.41 98 ASP A C 1
ATOM 764 O O . ASP A 1 98 ? 8.301 -15.456 -31.700 1.00 63.41 98 ASP A O 1
ATOM 768 N N . LYS A 1 99 ? 9.508 -13.623 -31.283 1.00 70.50 99 LYS A N 1
ATOM 769 C CA . LYS A 1 99 ? 8.322 -12.809 -31.000 1.00 70.50 99 LYS A CA 1
ATOM 770 C C . LYS A 1 99 ? 7.915 -12.158 -32.319 1.00 70.50 99 LYS A C 1
ATOM 772 O O . LYS A 1 99 ? 8.770 -11.510 -32.925 1.00 70.50 99 LYS A O 1
ATOM 777 N N . PRO A 1 100 ? 6.657 -12.292 -32.772 1.00 73.44 100 PRO A N 1
ATOM 778 C CA . PRO A 1 100 ? 6.204 -11.604 -33.970 1.00 73.44 100 PRO A CA 1
ATOM 779 C C . PRO A 1 100 ? 6.364 -10.101 -33.739 1.00 73.44 100 PRO A C 1
ATOM 781 O O . PRO A 1 100 ? 5.683 -9.507 -32.901 1.00 73.44 100 PRO A O 1
ATOM 784 N N . VAL A 1 101 ? 7.318 -9.491 -34.441 1.00 81.00 101 VAL A N 1
ATOM 785 C CA . VAL A 1 101 ? 7.495 -8.042 -34.424 1.00 81.00 101 VAL A CA 1
ATOM 786 C C . VAL A 1 101 ? 6.329 -7.478 -35.220 1.00 81.00 101 VAL A C 1
ATOM 788 O O . VAL A 1 101 ? 6.330 -7.509 -36.449 1.00 81.00 101 VAL A O 1
ATOM 791 N N . LEU A 1 102 ? 5.295 -7.024 -34.511 1.00 82.88 102 LEU A N 1
ATOM 792 C CA . LEU A 1 102 ? 4.201 -6.291 -35.132 1.00 82.88 102 LEU A CA 1
ATOM 793 C C . LEU A 1 102 ? 4.803 -5.112 -35.905 1.00 82.88 102 LEU A C 1
ATOM 795 O O . LEU A 1 102 ? 5.653 -4.397 -35.362 1.00 82.88 102 LEU A O 1
ATOM 799 N N . PRO A 1 103 ? 4.407 -4.908 -37.168 1.00 90.12 103 PRO A N 1
ATOM 800 C CA . PRO A 1 103 ? 4.964 -3.824 -37.949 1.00 90.12 103 PRO A CA 1
ATOM 801 C C . PRO A 1 103 ? 4.610 -2.486 -37.288 1.00 90.12 103 PRO A C 1
ATOM 803 O O . PRO A 1 103 ? 3.552 -2.344 -36.674 1.00 90.12 103 PRO A O 1
ATOM 806 N N . ILE A 1 104 ? 5.493 -1.493 -37.417 1.00 89.50 104 ILE A N 1
ATOM 807 C CA . ILE A 1 104 ? 5.391 -0.203 -36.706 1.00 89.50 104 ILE A CA 1
ATOM 808 C C . ILE A 1 104 ? 4.014 0.454 -36.913 1.00 89.50 104 ILE A C 1
ATOM 810 O O . ILE A 1 104 ? 3.433 0.995 -35.975 1.00 89.50 104 ILE A O 1
ATOM 814 N N . TRP A 1 105 ? 3.446 0.339 -38.117 1.00 93.62 105 TRP A N 1
ATOM 815 C CA . TRP A 1 105 ? 2.118 0.866 -38.433 1.00 93.62 105 TRP A CA 1
ATOM 816 C C . TRP A 1 105 ? 0.992 0.209 -37.613 1.00 93.62 105 TRP A C 1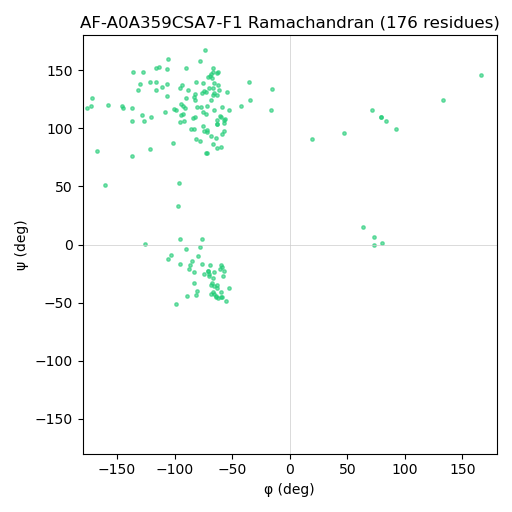
ATOM 818 O O . TRP A 1 105 ? 0.065 0.902 -37.203 1.00 93.62 105 TRP A O 1
ATOM 828 N N . ALA A 1 106 ? 1.087 -1.085 -37.292 1.00 92.94 106 ALA A N 1
ATOM 829 C CA . ALA A 1 106 ? 0.100 -1.776 -36.460 1.00 92.94 106 ALA A CA 1
ATOM 830 C C . ALA A 1 106 ? 0.131 -1.284 -35.003 1.00 92.94 106 ALA A C 1
ATOM 832 O O . ALA A 1 106 ? -0.918 -1.156 -34.372 1.00 92.94 106 ALA A O 1
ATOM 833 N N . VAL A 1 107 ? 1.315 -0.938 -34.483 1.00 91.81 107 VAL A N 1
ATOM 834 C CA . VAL A 1 107 ? 1.463 -0.342 -33.143 1.00 91.81 107 VAL A CA 1
ATOM 835 C C . VAL A 1 107 ? 0.842 1.056 -33.097 1.00 91.81 107 VAL A C 1
ATOM 837 O O . VAL A 1 107 ? 0.150 1.384 -32.135 1.00 91.81 107 VAL A O 1
ATOM 840 N N . ILE A 1 108 ? 1.027 1.860 -34.151 1.00 94.06 108 ILE A N 1
ATOM 841 C CA . ILE A 1 108 ? 0.424 3.198 -34.257 1.00 94.06 108 ILE A CA 1
ATOM 842 C C . ILE A 1 108 ? -1.106 3.100 -34.312 1.00 94.06 108 ILE A C 1
ATOM 844 O O . ILE A 1 108 ? -1.783 3.833 -33.596 1.00 94.06 108 ILE A O 1
ATOM 848 N N . ILE A 1 109 ? -1.663 2.172 -35.100 1.00 95.44 109 ILE A N 1
ATOM 849 C CA . ILE A 1 109 ? -3.119 1.962 -35.172 1.00 95.44 109 ILE A CA 1
ATOM 850 C C . ILE A 1 109 ? -3.678 1.533 -33.813 1.00 95.44 109 ILE A C 1
ATOM 852 O O . ILE A 1 109 ? -4.671 2.100 -33.361 1.00 95.44 109 ILE A O 1
ATOM 856 N N . LEU A 1 110 ? -3.034 0.582 -33.128 1.00 94.19 110 LEU A N 1
ATOM 857 C CA . LEU A 1 110 ? -3.449 0.180 -31.781 1.00 94.19 110 LEU A CA 1
ATOM 858 C C . LEU A 1 110 ? -3.402 1.367 -30.814 1.00 94.19 110 LEU A C 1
ATOM 860 O O . LEU A 1 110 ? -4.368 1.600 -30.094 1.00 94.19 110 LEU A O 1
ATOM 864 N N . ALA A 1 111 ? -2.338 2.170 -30.837 1.00 93.94 111 ALA A N 1
ATOM 865 C CA . ALA A 1 111 ? -2.260 3.371 -30.012 1.00 93.94 111 ALA A CA 1
ATOM 866 C C . ALA A 1 111 ? -3.411 4.348 -30.315 1.00 93.94 111 ALA A C 1
ATOM 868 O O . ALA A 1 111 ? -4.059 4.811 -29.384 1.00 93.94 111 ALA A O 1
ATOM 869 N N . LEU A 1 112 ? -3.732 4.604 -31.588 1.00 95.44 112 LEU A N 1
ATOM 870 C CA . LEU A 1 112 ? -4.830 5.498 -31.981 1.00 95.44 112 LEU A CA 1
ATOM 871 C C . LEU A 1 112 ? -6.223 4.967 -31.610 1.00 95.44 112 LEU A C 1
ATOM 873 O O . LEU A 1 112 ? -7.119 5.768 -31.360 1.00 95.44 112 LEU A O 1
ATOM 877 N N . LEU A 1 113 ? -6.414 3.647 -31.546 1.00 94.25 113 LEU A N 1
ATOM 878 C CA . LEU A 1 113 ? -7.676 3.035 -31.114 1.00 94.25 113 LEU A CA 1
ATOM 879 C C . LEU A 1 113 ? -7.815 2.997 -29.585 1.00 94.25 113 LEU A C 1
ATOM 881 O O . LEU A 1 113 ? -8.892 3.266 -29.053 1.00 94.25 113 LEU A O 1
ATOM 885 N N . PHE A 1 114 ? -6.734 2.692 -28.863 1.00 92.31 114 PHE A N 1
ATOM 886 C CA . PHE A 1 114 ? -6.761 2.565 -27.404 1.00 92.31 114 PHE A CA 1
ATOM 887 C C . PHE A 1 114 ? -6.636 3.909 -26.677 1.00 92.31 114 PHE A C 1
ATOM 889 O O . PHE A 1 114 ? -7.253 4.089 -25.630 1.00 92.31 114 PHE A O 1
ATOM 896 N N . PHE A 1 115 ? -5.897 4.875 -27.223 1.00 93.12 115 PHE A N 1
ATOM 897 C CA . PHE A 1 115 ? -5.722 6.199 -26.620 1.00 93.12 115 PHE A CA 1
ATOM 898 C C . PHE A 1 115 ? -7.047 6.936 -26.326 1.00 93.12 115 PHE A C 1
ATOM 900 O O . PHE A 1 115 ? -7.223 7.376 -25.188 1.00 93.12 115 PHE A O 1
ATOM 907 N N . PRO A 1 116 ? -8.026 7.035 -27.252 1.00 92.00 116 PRO A N 1
ATOM 908 C CA . PRO A 1 116 ? -9.309 7.672 -26.955 1.00 92.00 116 PRO A CA 1
ATOM 909 C C . PRO A 1 116 ? -10.145 6.877 -25.943 1.00 92.00 116 PRO A C 1
ATOM 911 O O . PRO A 1 116 ? -10.829 7.485 -25.124 1.00 92.00 116 PRO A O 1
ATOM 914 N N . LEU A 1 117 ? -10.062 5.540 -25.929 1.00 90.19 117 LEU A N 1
ATOM 915 C CA . LEU A 1 117 ? -10.742 4.713 -24.923 1.00 90.19 117 LEU A CA 1
ATOM 916 C C . LEU A 1 117 ? -10.178 4.957 -23.519 1.00 90.19 117 LEU A C 1
ATOM 918 O O . LEU A 1 117 ? -10.939 5.106 -22.565 1.00 90.19 117 LEU A O 1
ATOM 922 N N . VAL A 1 118 ? -8.853 5.060 -23.396 1.00 88.56 118 VAL A N 1
ATOM 923 C CA . VAL A 1 118 ? -8.191 5.393 -22.128 1.00 88.56 118 VAL A CA 1
ATOM 924 C C . VAL A 1 118 ? -8.582 6.800 -21.678 1.00 88.56 118 VAL A C 1
ATOM 926 O O . VAL A 1 118 ? -8.961 6.980 -20.521 1.00 88.56 118 VAL A O 1
ATOM 929 N N . LEU A 1 119 ? -8.579 7.788 -22.580 1.00 88.06 119 LEU A N 1
ATOM 930 C CA . LEU A 1 119 ? -9.045 9.138 -22.252 1.00 88.06 119 LEU A CA 1
ATOM 931 C C . LEU A 1 119 ? -10.512 9.147 -21.805 1.00 88.06 119 LEU A C 1
ATOM 933 O O . LEU A 1 119 ? -10.823 9.803 -20.817 1.00 88.06 119 LEU A O 1
ATOM 937 N N . LEU A 1 120 ? -11.402 8.378 -22.439 1.00 86.25 120 LEU A N 1
ATOM 938 C CA . LEU A 1 120 ? -12.805 8.268 -22.018 1.00 86.25 120 LEU A CA 1
ATOM 939 C C . LEU A 1 120 ? -12.961 7.665 -20.612 1.00 86.25 120 LEU A C 1
ATOM 941 O O . LEU A 1 120 ? -13.814 8.120 -19.847 1.00 86.25 120 LEU A O 1
ATOM 945 N N . VAL A 1 121 ? -12.129 6.686 -20.242 1.00 85.50 121 VAL A N 1
ATOM 946 C CA . VAL A 1 121 ? -12.123 6.111 -18.885 1.00 85.50 121 VAL A CA 1
ATOM 947 C C . VAL A 1 121 ? -11.605 7.123 -17.859 1.00 85.50 121 VAL A C 1
ATOM 949 O O . VAL A 1 121 ? -12.212 7.277 -16.802 1.00 85.50 121 VAL A O 1
ATOM 952 N N . PHE A 1 122 ? -10.544 7.869 -18.178 1.00 75.94 122 PHE A N 1
ATOM 953 C CA . PHE A 1 122 ? -9.979 8.884 -17.279 1.00 75.94 122 PHE A CA 1
ATOM 954 C C . PHE A 1 122 ? -10.821 10.168 -17.187 1.00 75.94 122 PHE A C 1
ATOM 956 O O . PHE A 1 122 ? -10.797 10.852 -16.164 1.00 75.94 122 PHE A O 1
ATOM 963 N N . TRP A 1 123 ? -11.609 10.493 -18.216 1.00 74.50 123 TRP A N 1
ATOM 964 C CA . TRP A 1 123 ? -12.537 11.631 -18.207 1.00 74.50 123 TRP A CA 1
ATOM 965 C C . TRP A 1 123 ? -13.836 11.338 -17.456 1.00 74.50 123 TRP A C 1
ATOM 967 O O . TRP A 1 123 ? -14.594 12.266 -17.147 1.00 74.50 123 TRP A O 1
ATOM 977 N N . LYS A 1 124 ? -14.083 10.076 -17.087 1.00 74.00 124 LYS A N 1
ATOM 978 C CA . LYS A 1 124 ? -15.116 9.710 -16.119 1.00 74.00 124 LYS A CA 1
ATOM 979 C C . LYS A 1 124 ? -14.639 10.141 -14.734 1.00 74.00 124 LYS A C 1
ATOM 981 O O . LYS A 1 124 ? -14.121 9.348 -13.957 1.00 74.00 124 LYS A O 1
ATOM 986 N N . LYS A 1 125 ? -14.782 11.445 -14.472 1.00 63.41 125 LYS A N 1
ATOM 987 C CA . LYS A 1 125 ? -14.393 12.119 -13.231 1.00 63.41 125 LYS A CA 1
ATOM 988 C C . LYS A 1 125 ? -14.791 11.244 -12.039 1.00 63.41 125 LYS A C 1
ATOM 990 O O . LYS A 1 125 ? -15.992 10.987 -11.886 1.00 63.41 125 LYS A O 1
ATOM 995 N N . PRO A 1 126 ? -13.846 10.795 -11.193 1.00 66.25 126 PRO A N 1
ATOM 996 C CA . PRO A 1 126 ? -14.227 10.229 -9.916 1.00 66.25 126 PRO A CA 1
ATOM 997 C C . PRO A 1 126 ? -15.002 11.333 -9.209 1.00 66.25 126 PRO A C 1
ATOM 999 O O . PRO A 1 126 ? -14.493 12.440 -9.017 1.00 66.25 126 PRO A O 1
ATOM 1002 N N . LYS A 1 127 ? -16.278 11.081 -8.908 1.00 62.66 127 LYS A N 1
ATOM 1003 C CA . LYS A 1 127 ? -17.004 11.938 -7.980 1.00 62.66 127 LYS A CA 1
ATOM 1004 C C . LYS A 1 127 ? -16.170 11.908 -6.707 1.00 62.66 127 LYS A C 1
ATOM 1006 O O . LYS A 1 127 ? -16.171 10.888 -6.023 1.00 62.66 127 LYS A O 1
ATOM 1011 N N . LEU A 1 128 ? -15.427 12.984 -6.436 1.00 57.94 128 LEU A N 1
ATOM 1012 C CA . LEU A 1 128 ? -14.909 13.247 -5.106 1.00 57.94 128 LEU A CA 1
ATOM 1013 C C . LEU A 1 128 ? -16.147 13.280 -4.222 1.00 57.94 128 LEU A C 1
ATOM 1015 O O . LEU A 1 128 ? -16.891 14.261 -4.203 1.00 57.94 128 LEU A O 1
ATOM 1019 N N . GLN A 1 129 ? -16.421 12.151 -3.576 1.00 60.44 129 GLN A N 1
ATOM 1020 C CA . GLN A 1 129 ? -17.318 12.127 -2.450 1.00 60.44 129 GLN A CA 1
ATOM 1021 C C . GLN A 1 129 ? -16.618 12.998 -1.423 1.00 60.44 129 GLN A C 1
ATOM 1023 O O . GLN A 1 129 ? -15.591 12.630 -0.858 1.00 60.44 129 GLN A O 1
ATOM 1028 N N . THR A 1 130 ? -17.115 14.220 -1.281 1.00 48.19 130 THR A N 1
ATOM 1029 C CA . THR A 1 130 ? -16.793 15.050 -0.141 1.00 48.19 130 THR A CA 1
ATOM 1030 C C . THR A 1 130 ? -17.197 14.232 1.073 1.00 48.19 130 THR A C 1
ATOM 1032 O O . THR A 1 130 ? -18.381 13.992 1.312 1.00 48.19 130 THR A O 1
ATOM 1035 N N . ILE A 1 131 ? -16.195 13.725 1.791 1.00 52.44 131 ILE A N 1
ATOM 1036 C CA . ILE A 1 131 ? -16.368 13.151 3.116 1.00 52.44 131 ILE A CA 1
ATOM 1037 C C . ILE A 1 131 ? -16.953 14.292 3.949 1.00 52.44 131 ILE A C 1
ATOM 1039 O O . ILE A 1 131 ? -16.241 15.183 4.410 1.00 52.44 131 ILE A O 1
ATOM 1043 N N . LYS A 1 132 ? -18.284 14.329 4.057 1.00 53.78 132 LYS A N 1
ATOM 1044 C CA . LYS A 1 132 ? -18.963 15.134 5.062 1.00 53.78 132 LYS A CA 1
ATOM 1045 C C . LYS A 1 132 ? -18.512 14.540 6.378 1.00 53.78 132 LYS A C 1
ATOM 1047 O O . LYS A 1 132 ? -18.965 13.456 6.708 1.00 53.78 132 LYS A O 1
ATOM 1052 N N . LYS A 1 133 ? -17.596 15.213 7.067 1.00 57.88 133 LYS A N 1
ATOM 1053 C CA . LYS A 1 133 ? -17.250 14.946 8.460 1.00 57.88 133 LYS A CA 1
ATOM 1054 C C . LYS A 1 133 ? -18.522 15.147 9.296 1.00 57.88 133 LYS A C 1
ATOM 1056 O O . LYS A 1 133 ? -18.966 16.293 9.389 1.00 57.88 133 LYS A O 1
ATOM 1061 N N . PRO A 1 134 ? -19.139 14.100 9.869 1.00 48.06 134 PRO A N 1
ATOM 1062 C CA . PRO A 1 134 ? -20.078 14.252 10.960 1.00 48.06 134 PRO A CA 1
ATOM 1063 C C . PRO A 1 134 ? -19.277 14.171 12.272 1.00 48.06 134 PRO A C 1
ATOM 1065 O O . PRO A 1 134 ? -18.176 13.615 12.303 1.00 48.06 134 PRO A O 1
ATOM 1068 N N . 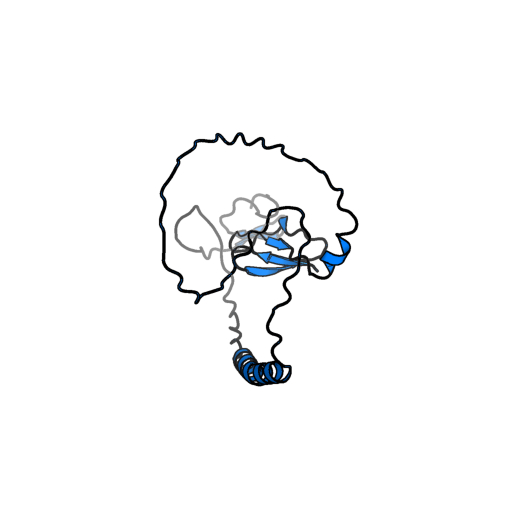PRO A 1 135 ? -19.773 14.818 13.325 1.00 54.25 135 PRO A N 1
ATOM 1069 C CA . PRO A 1 135 ? -18.993 15.161 14.497 1.00 54.25 135 PRO A CA 1
ATOM 1070 C C . PRO A 1 135 ? -18.645 13.932 15.342 1.00 54.25 135 PRO A C 1
ATOM 1072 O O . PRO A 1 135 ? -19.408 12.981 15.464 1.00 54.25 135 PRO A O 1
ATOM 1075 N N . GLU A 1 136 ? -17.438 14.014 15.884 1.00 56.94 136 GLU A N 1
ATOM 1076 C CA . GLU A 1 136 ? -16.984 13.505 17.175 1.00 56.94 136 GLU A CA 1
ATOM 1077 C C . GLU A 1 136 ? -18.135 13.143 18.138 1.00 56.94 136 GLU A C 1
ATOM 1079 O O . GLU A 1 136 ? -18.885 14.029 18.528 1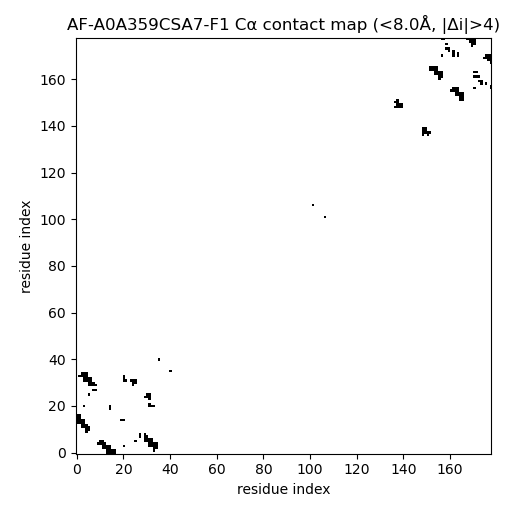.00 56.94 136 GLU A O 1
ATOM 1084 N N . GLU A 1 137 ? -18.269 11.858 18.505 1.00 46.72 137 GLU A N 1
ATOM 1085 C CA . GLU A 1 137 ? -18.381 11.416 19.907 1.00 46.72 137 GLU A CA 1
ATOM 1086 C C . GLU A 1 137 ? -18.343 9.872 20.077 1.00 46.72 137 GLU A C 1
ATOM 1088 O O . GLU A 1 137 ? -19.170 9.105 19.583 1.00 46.72 137 GLU A O 1
ATOM 1093 N N . THR A 1 138 ? -17.317 9.471 20.831 1.00 42.09 138 THR A N 1
ATOM 1094 C CA . THR A 1 138 ? -17.285 8.447 21.890 1.00 42.09 138 THR A CA 1
ATOM 1095 C C . THR A 1 138 ? -17.119 6.952 21.570 1.00 42.09 138 THR A C 1
ATOM 1097 O O . THR A 1 138 ? -18.019 6.221 21.165 1.00 42.09 138 THR A O 1
ATOM 1100 N N . LYS A 1 139 ? -15.893 6.518 21.892 1.00 49.50 139 LYS A N 1
ATOM 1101 C CA . LYS A 1 139 ? -15.335 5.178 22.119 1.00 49.50 139 LYS A CA 1
ATOM 1102 C C . LYS A 1 139 ? -15.803 4.657 23.493 1.00 49.50 139 LYS A C 1
ATOM 1104 O O . LYS A 1 139 ? -15.742 5.428 24.445 1.00 49.50 139 LYS A O 1
ATOM 1109 N N . THR A 1 140 ? -16.176 3.379 23.640 1.00 42.88 140 THR A N 1
ATOM 1110 C CA . THR A 1 140 ? -15.443 2.406 24.490 1.00 42.88 140 THR A CA 1
ATOM 1111 C C . THR A 1 140 ? -16.036 0.998 24.383 1.00 42.88 140 THR A C 1
ATOM 1113 O O . THR A 1 140 ? -17.178 0.736 24.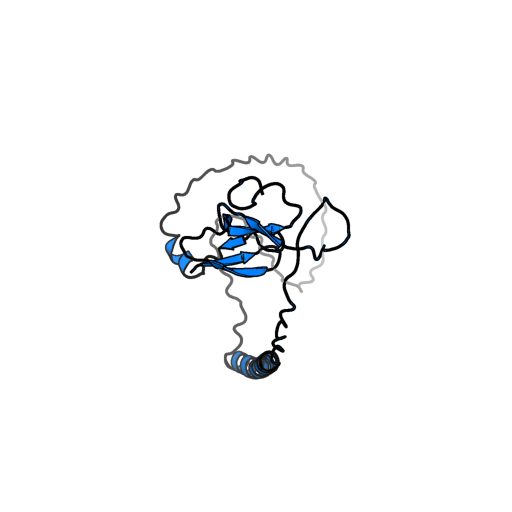731 1.00 42.88 140 THR A O 1
ATOM 1116 N N . THR A 1 141 ? -15.165 0.127 23.886 1.00 45.84 141 THR A N 1
ATOM 1117 C CA . THR A 1 141 ? -15.057 -1.322 24.016 1.00 45.84 141 THR A CA 1
ATOM 1118 C C . THR A 1 141 ? -15.487 -1.880 25.377 1.00 45.84 141 THR A C 1
ATOM 1120 O O . THR A 1 141 ? -14.828 -1.598 26.370 1.00 45.84 141 THR A O 1
ATOM 1123 N N . GLU A 1 142 ? -16.431 -2.821 25.389 1.00 45.09 142 GLU A N 1
ATOM 1124 C CA . GLU A 1 142 ? -16.278 -4.040 26.188 1.00 45.09 142 GLU A CA 1
ATOM 1125 C C . GLU A 1 142 ? -16.520 -5.263 25.296 1.00 45.09 142 GLU A C 1
ATOM 1127 O O . GLU A 1 142 ? -17.606 -5.491 24.780 1.00 45.09 142 GLU A O 1
ATOM 1132 N N . VAL A 1 143 ? -15.413 -5.980 25.081 1.00 59.09 143 VAL A N 1
ATOM 1133 C CA . VAL A 1 143 ? -15.289 -7.423 24.842 1.00 59.09 143 VAL A CA 1
ATOM 1134 C C . VAL A 1 143 ? -16.260 -8.017 23.818 1.00 59.09 143 VAL A C 1
ATOM 1136 O O . VAL A 1 143 ? -17.363 -8.413 24.158 1.00 59.09 143 VAL A O 1
ATOM 1139 N N . THR A 1 144 ? -15.782 -8.134 22.573 1.00 58.91 144 THR A N 1
ATOM 1140 C CA . THR A 1 144 ? -16.330 -8.938 21.465 1.00 58.91 144 THR A CA 1
ATOM 1141 C C . THR A 1 144 ? -17.796 -9.338 21.625 1.00 58.91 144 THR A C 1
ATOM 1143 O O . THR A 1 144 ? -18.064 -10.398 22.182 1.00 58.91 144 THR A O 1
ATOM 1146 N N . THR A 1 145 ? -18.712 -8.511 21.115 1.00 43.84 145 THR A N 1
ATOM 1147 C CA . THR A 1 145 ? -19.976 -8.804 20.395 1.00 43.84 145 THR A CA 1
ATOM 1148 C C . THR A 1 145 ? -20.781 -7.487 20.365 1.00 43.84 145 THR A C 1
ATOM 1150 O O . THR A 1 145 ? -20.631 -6.669 21.259 1.00 43.84 145 THR A O 1
ATOM 1153 N N . GLU A 1 146 ? -21.532 -7.226 19.293 1.00 49.16 146 GLU A N 1
ATOM 1154 C CA . GLU A 1 146 ? -22.406 -6.058 19.038 1.00 49.16 146 GLU A CA 1
ATOM 1155 C C . GLU A 1 146 ? -22.793 -5.139 20.234 1.00 49.16 146 GLU A C 1
ATOM 1157 O O . GLU A 1 146 ? -23.355 -5.622 21.213 1.00 49.16 146 GLU A O 1
ATOM 1162 N N . THR A 1 147 ? -22.685 -3.802 20.045 1.00 42.97 147 THR A N 1
ATOM 1163 C CA . THR A 1 147 ? -23.686 -2.741 20.400 1.00 42.97 147 THR A CA 1
ATOM 1164 C C . THR A 1 147 ? -23.149 -1.486 21.146 1.00 42.97 147 THR A C 1
ATOM 1166 O O . THR A 1 147 ? -22.615 -1.575 22.240 1.00 42.97 147 THR A O 1
ATOM 1169 N N . ALA A 1 148 ? -23.426 -0.307 20.555 1.00 50.72 148 ALA A N 1
ATOM 1170 C CA . ALA A 1 148 ? -23.576 1.059 21.117 1.00 50.72 148 ALA A CA 1
ATOM 1171 C C . ALA A 1 148 ? -22.369 1.880 21.656 1.00 50.72 148 ALA A C 1
ATOM 1173 O O . ALA A 1 148 ? -21.799 1.622 22.709 1.00 50.72 148 ALA A O 1
ATOM 1174 N N . GLN A 1 149 ? -22.103 3.005 20.973 1.00 49.81 149 GLN A N 1
ATOM 1175 C CA . GLN A 1 149 ? -21.387 4.190 21.474 1.00 49.81 149 GLN A CA 1
ATOM 1176 C C . GLN A 1 149 ? -22.140 4.828 22.663 1.00 49.81 149 GLN A C 1
ATOM 1178 O O . GLN A 1 149 ? -23.337 5.091 22.522 1.00 49.81 149 GLN A O 1
ATOM 1183 N N . PRO A 1 150 ? -21.483 5.170 23.787 1.00 49.94 150 PRO A N 1
ATOM 1184 C CA . PRO A 1 150 ? -22.087 6.014 24.808 1.00 49.94 150 PRO A CA 1
ATOM 1185 C C . PRO A 1 150 ? -21.681 7.476 24.591 1.00 49.94 150 PRO A C 1
ATOM 1187 O O . PRO A 1 150 ? -20.570 7.875 24.907 1.00 49.94 150 PRO A O 1
ATOM 1190 N N . THR A 1 151 ? -22.587 8.309 24.088 1.00 54.19 151 THR A N 1
ATOM 1191 C CA . THR A 1 151 ? -22.541 9.778 24.217 1.00 54.19 151 THR A CA 1
ATOM 1192 C C . THR A 1 151 ? -22.564 10.163 25.703 1.00 54.19 151 THR A C 1
ATOM 1194 O O . THR A 1 151 ? -23.628 10.378 26.284 1.00 54.19 151 THR A O 1
ATOM 1197 N N . GLY A 1 152 ? -21.401 10.158 26.354 1.00 59.81 152 GLY A N 1
ATOM 1198 C CA . GLY A 1 152 ? -21.233 10.470 27.769 1.00 59.81 152 GLY A CA 1
ATOM 1199 C C . GLY A 1 152 ? -20.089 11.457 27.976 1.00 59.81 152 GLY A C 1
ATOM 1200 O O . GLY A 1 152 ? -19.019 11.288 27.399 1.00 59.81 152 GLY A O 1
ATOM 1201 N N . ASN A 1 153 ? -20.351 12.483 28.789 1.00 77.38 153 ASN A N 1
ATOM 1202 C CA . ASN A 1 153 ? -19.468 13.600 29.139 1.00 77.38 153 ASN A CA 1
ATOM 1203 C C . ASN A 1 153 ? -17.971 13.232 29.250 1.00 77.38 153 ASN A C 1
ATOM 1205 O O . ASN A 1 153 ? -17.605 12.202 29.805 1.00 77.38 153 ASN A O 1
ATOM 1209 N N . LEU A 1 154 ? -17.089 14.108 28.768 1.00 88.38 154 LEU A N 1
ATOM 1210 C CA . LEU A 1 154 ? -15.633 13.970 28.896 1.00 88.38 154 LEU A CA 1
ATOM 1211 C C . LEU A 1 154 ? -15.143 14.725 30.143 1.00 88.38 154 LEU A C 1
ATOM 1213 O O . LEU A 1 154 ? -15.557 15.864 30.365 1.00 88.38 154 LEU A O 1
ATOM 1217 N N . MET A 1 155 ? -14.236 14.128 30.921 1.00 90.62 155 MET A N 1
ATOM 1218 C CA . MET A 1 155 ? -13.527 14.795 32.023 1.00 90.62 155 MET A CA 1
ATOM 1219 C C . MET A 1 155 ? -12.070 15.080 31.648 1.00 90.62 155 MET A C 1
ATOM 1221 O O . MET A 1 155 ? -11.477 14.379 30.830 1.00 90.62 155 MET A O 1
ATOM 1225 N N . VAL A 1 156 ? -11.484 16.133 32.215 1.00 94.88 156 VAL A N 1
ATOM 1226 C CA . VAL A 1 156 ? -10.120 16.576 31.887 1.00 94.88 156 VAL A CA 1
ATOM 1227 C C . VAL A 1 156 ? -9.181 16.217 33.032 1.00 94.88 156 VAL A C 1
ATOM 1229 O O . VAL A 1 156 ? -9.442 16.573 34.177 1.00 94.88 156 VAL A O 1
ATOM 1232 N N . CYS A 1 157 ? -8.080 15.532 32.722 1.00 96.38 157 CYS A N 1
ATOM 1233 C CA . CYS A 1 157 ? -7.066 15.167 33.707 1.00 96.38 157 CYS A CA 1
ATOM 1234 C C . CYS A 1 157 ? -6.400 16.420 34.310 1.00 96.38 157 CYS A C 1
ATOM 1236 O O . CYS A 1 157 ? -5.898 17.244 33.544 1.00 96.38 157 CYS A O 1
ATOM 1238 N N . PRO A 1 158 ? -6.314 16.561 35.645 1.00 95.44 158 PRO A N 1
ATOM 1239 C CA . PRO A 1 158 ? -5.676 17.723 36.268 1.00 95.44 158 PRO A CA 1
ATOM 1240 C C . PRO A 1 158 ? -4.147 17.752 36.092 1.00 95.44 158 PRO A C 1
ATOM 1242 O O . PRO A 1 158 ? -3.563 18.830 36.083 1.00 95.44 158 PRO A O 1
ATOM 1245 N N . GLU A 1 159 ? -3.504 16.594 35.907 1.00 97.25 159 GLU A N 1
ATOM 1246 C CA . GLU A 1 159 ? -2.040 16.476 35.794 1.00 97.25 159 GLU A CA 1
ATOM 1247 C C . GLU A 1 159 ? -1.521 16.813 34.389 1.00 97.25 159 GLU A C 1
ATOM 1249 O O . GLU A 1 159 ? -0.521 17.509 34.233 1.00 97.25 159 GLU A O 1
ATOM 1254 N N . CYS A 1 160 ? -2.199 16.321 33.345 1.00 95.94 160 CYS A N 1
ATOM 1255 C CA . CYS A 1 160 ? -1.729 16.435 31.956 1.00 95.94 160 CYS A CA 1
ATOM 1256 C C . CYS A 1 160 ? -2.737 17.068 30.987 1.00 95.94 160 CYS A C 1
ATOM 1258 O O . CYS A 1 160 ? -2.441 17.192 29.804 1.00 95.94 160 CYS A O 1
ATOM 1260 N N . GLN A 1 161 ? -3.926 17.459 31.459 1.00 95.12 161 GLN A N 1
ATOM 1261 C CA . GLN A 1 161 ? -4.993 18.088 30.661 1.00 95.12 161 GLN A CA 1
ATOM 1262 C C . GLN A 1 161 ? -5.584 17.217 29.540 1.00 95.12 161 GLN A C 1
ATOM 1264 O O . GLN A 1 161 ? -6.329 17.698 28.683 1.00 95.12 161 GLN A O 1
ATOM 1269 N N . THR A 1 162 ? -5.326 15.911 29.573 1.00 95.88 162 THR A N 1
ATOM 1270 C CA . THR A 1 162 ? -5.914 14.955 28.632 1.00 95.88 162 THR A CA 1
ATOM 1271 C C . THR A 1 162 ? -7.404 14.767 28.898 1.00 95.88 162 THR A C 1
ATOM 1273 O O . THR A 1 162 ? -7.823 14.570 30.042 1.00 95.88 162 THR A O 1
ATOM 1276 N N . LYS A 1 163 ? -8.209 14.785 27.833 1.00 95.31 163 LYS A N 1
ATOM 1277 C CA . LYS A 1 163 ? -9.638 14.458 27.888 1.00 95.31 163 LYS A CA 1
ATOM 1278 C C . 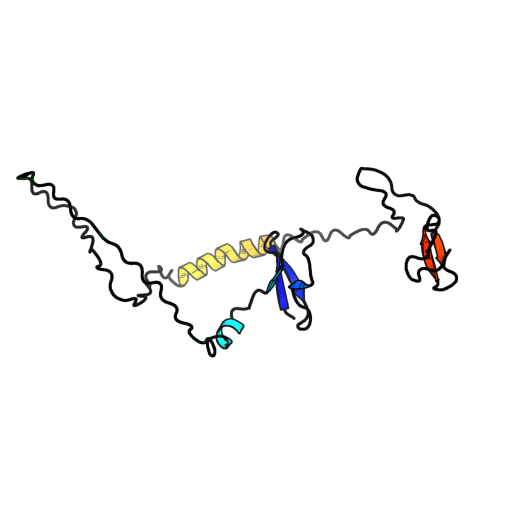LYS A 1 163 ? -9.814 12.944 27.976 1.00 95.31 163 LYS A C 1
ATOM 1280 O O . LYS A 1 163 ? -9.440 12.226 27.055 1.00 95.31 163 LYS A O 1
ATOM 1285 N N . ASN A 1 164 ? -10.406 12.480 29.066 1.00 94.31 164 ASN A N 1
ATOM 1286 C CA . ASN A 1 164 ? -10.709 11.078 29.320 1.00 94.31 164 ASN A CA 1
ATOM 1287 C C . ASN A 1 164 ? -12.234 10.883 29.403 1.00 94.31 164 ASN A C 1
ATOM 1289 O O . ASN A 1 164 ? -12.959 11.818 29.763 1.00 94.31 164 ASN A O 1
ATOM 1293 N N . PRO A 1 165 ? -12.753 9.694 29.060 1.00 91.12 165 PRO A N 1
ATOM 1294 C CA . PRO A 1 165 ? -14.175 9.409 29.223 1.00 91.12 165 PRO A CA 1
ATOM 1295 C C . PRO A 1 165 ? -14.543 9.384 30.718 1.00 91.12 165 PRO A C 1
ATOM 1297 O O . PRO A 1 165 ? -13.713 9.015 31.547 1.00 91.12 165 PRO A O 1
ATOM 1300 N N . ASN A 1 166 ? -15.774 9.773 31.082 1.00 89.56 166 ASN A N 1
ATOM 1301 C CA . ASN A 1 166 ? -16.197 9.899 32.494 1.00 89.56 166 ASN A CA 1
ATOM 1302 C C . ASN A 1 166 ? -16.107 8.597 33.311 1.00 89.56 166 ASN A C 1
ATOM 1304 O O . ASN A 1 166 ? -16.166 8.623 34.533 1.00 89.56 166 ASN A O 1
ATOM 1308 N N . ASN A 1 167 ? -16.019 7.447 32.644 1.00 88.00 167 ASN A N 1
ATOM 1309 C CA . ASN A 1 167 ? -15.886 6.137 33.274 1.00 88.00 167 ASN A CA 1
ATOM 1310 C C . ASN A 1 167 ? -14.425 5.660 33.395 1.00 88.00 167 ASN A C 1
ATOM 1312 O O . ASN A 1 167 ? -14.201 4.528 33.815 1.00 88.00 167 ASN A O 1
ATOM 1316 N N . ALA A 1 168 ? -13.431 6.475 33.023 1.00 90.62 168 ALA A N 1
ATOM 1317 C CA . ALA A 1 168 ? -12.025 6.120 33.191 1.00 90.62 168 ALA A CA 1
ATOM 1318 C C . ALA A 1 168 ? -11.561 6.362 34.636 1.00 90.62 168 ALA A C 1
ATOM 1320 O O . ALA A 1 168 ? -11.519 7.498 35.091 1.00 90.62 168 ALA A O 1
ATOM 1321 N N . GLU A 1 169 ? -11.143 5.308 35.340 1.00 94.75 169 GLU A N 1
ATOM 1322 C CA . GLU A 1 169 ? -10.549 5.433 36.685 1.00 94.75 169 GLU A CA 1
ATOM 1323 C C . GLU A 1 169 ? -9.138 6.059 36.663 1.00 94.75 169 GLU A C 1
ATOM 1325 O O . GLU A 1 169 ? -8.679 6.625 37.657 1.00 94.75 169 GLU A O 1
ATOM 1330 N N . TYR A 1 170 ? -8.448 5.967 35.521 1.00 96.69 170 TYR A N 1
ATOM 1331 C CA . TYR A 1 170 ? -7.076 6.437 35.326 1.00 96.69 170 TYR A CA 1
ATOM 1332 C C . TYR A 1 170 ? -6.925 7.175 33.994 1.00 96.69 170 TYR A C 1
ATOM 1334 O O . TYR A 1 170 ? -7.575 6.845 32.999 1.00 96.69 170 TYR A O 1
ATOM 1342 N N . CYS A 1 171 ? -6.029 8.159 33.963 1.00 96.25 171 CYS A N 1
ATOM 1343 C CA . CYS A 1 171 ? -5.689 8.903 32.760 1.00 96.25 171 CYS A CA 1
ATOM 1344 C C . CYS A 1 171 ? -4.993 8.001 31.738 1.00 96.25 171 CYS A C 1
ATOM 1346 O O . CYS A 1 171 ? -3.983 7.371 32.054 1.00 96.25 171 CYS A O 1
ATOM 1348 N N . GLN A 1 172 ? -5.487 8.000 30.497 1.00 95.19 172 GLN A N 1
ATOM 1349 C CA . GLN A 1 172 ? -4.936 7.169 29.422 1.00 95.19 172 GLN A CA 1
ATOM 1350 C C . GLN A 1 172 ? -3.543 7.616 28.949 1.00 95.19 172 GLN A C 1
ATOM 1352 O O . GLN A 1 172 ? -2.839 6.825 28.333 1.00 95.19 172 GLN A O 1
ATOM 1357 N N . GLU A 1 173 ? -3.138 8.852 29.257 1.00 96.50 173 GLU A N 1
ATOM 1358 C CA . GLU A 1 173 ? -1.837 9.408 28.859 1.00 96.50 173 GLU A CA 1
ATOM 1359 C C . GLU A 1 173 ? -0.802 9.336 29.991 1.00 96.50 173 GLU A C 1
ATOM 1361 O O . GLU A 1 173 ? 0.295 8.823 29.797 1.00 96.50 173 GLU A O 1
ATOM 1366 N N . CYS A 1 174 ? -1.134 9.822 31.196 1.00 95.94 174 CYS A N 1
ATOM 1367 C CA . CYS A 1 174 ? -0.163 9.922 32.297 1.00 95.94 174 CYS A CA 1
ATOM 1368 C C . CYS A 1 174 ? -0.297 8.836 33.376 1.00 95.94 174 CYS A C 1
ATOM 1370 O O . CYS A 1 174 ? 0.552 8.758 34.260 1.00 95.94 174 CYS A O 1
ATOM 1372 N N . GLY A 1 175 ? -1.359 8.022 33.352 1.00 95.69 175 GLY A N 1
ATOM 1373 C CA . GLY A 1 175 ? -1.609 6.971 34.348 1.00 95.69 175 GLY A CA 1
ATOM 1374 C C . GLY A 1 175 ? -2.063 7.464 35.730 1.00 95.69 175 GLY A C 1
ATOM 1375 O O . GLY A 1 175 ? -2.324 6.648 36.612 1.00 95.69 175 GLY A O 1
ATOM 1376 N N . SER A 1 176 ? -2.185 8.779 35.939 1.00 95.62 176 SER A N 1
ATOM 1377 C CA . SER A 1 176 ? -2.693 9.352 37.191 1.00 95.62 176 SER A CA 1
ATOM 1378 C C . SER A 1 176 ? -4.177 9.041 37.382 1.00 95.62 176 SER A C 1
ATOM 1380 O O . SER A 1 176 ? -4.933 8.982 36.413 1.00 95.62 176 SER A O 1
ATOM 1382 N N . LYS A 1 177 ? -4.601 8.869 38.635 1.00 95.94 177 LYS A N 1
ATOM 1383 C CA . LYS A 1 177 ? -6.009 8.654 38.993 1.00 95.94 177 LYS A CA 1
ATOM 1384 C C . LYS A 1 177 ? -6.842 9.910 38.687 1.00 95.94 177 LYS A C 1
ATOM 1386 O O . LYS A 1 177 ? -6.373 11.011 38.984 1.00 95.94 177 LYS A O 1
ATOM 1391 N N . LEU A 1 178 ? -8.016 9.735 38.074 1.00 88.50 178 LEU A N 1
ATOM 1392 C CA . LEU A 1 178 ? -8.939 10.818 37.691 1.00 88.50 178 LEU A CA 1
ATOM 1393 C C . LEU A 1 178 ? -10.003 11.092 38.759 1.00 88.50 178 LEU A C 1
ATOM 1395 O O . LEU A 1 178 ? -10.355 10.147 39.504 1.00 88.50 178 LEU A O 1
#

Sequence (178 aa):
MVKVVCLDCGMEYMLNEDDKASDFVCECGGKLEERKTIADARKVQKNKPTTKTSPRISTKTKHSDITGLSFEGQKNNLFGRGYKVIDETDDEIVFSKDKPVLPIWAVIILALLFFPLVLLVFWKKPKLQTIKKPPEETKTTEVTTETAQPTGNLMVCPECQTKNPNNAEYCQECGSKL

Solvent-accessible surface area (backbone atoms only — not comparable to full-atom values): 12636 Å² total; per-residue (Å²): 111,41,55,30,34,26,78,73,81,64,53,74,48,82,39,52,79,89,55,60,59,86,82,52,73,44,96,88,72,28,60,50,44,74,61,77,51,80,77,56,62,74,68,59,78,80,75,73,87,83,81,85,79,84,83,88,80,85,82,86,82,81,88,79,90,81,82,87,83,93,79,85,86,81,92,76,93,79,77,92,74,81,77,79,84,76,81,91,74,80,94,70,85,75,76,81,79,82,67,85,77,71,53,71,68,59,56,52,52,50,47,66,60,47,49,59,54,53,49,56,58,68,65,57,66,77,75,75,74,73,78,76,83,74,81,92,75,49,85,72,88,74,77,95,67,92,84,79,66,58,90,60,66,73,42,68,35,91,90,78,64,48,78,37,56,70,86,47,67,44,38,92,85,80,63,48,75,100